Protein AF-A0A7C3E7S3-F1 (afdb_monomer)

Nearest PDB structures (foldseek):
  4tl6-assembly1_C-2  TM=6.790E-01  e=2.490E-06  Synechococcus elongatus PCC 7942 = FACHB-805
  4tl9-assembly1_C  TM=6.736E-01  e=7.280E-06  Synechococcus elongatus PCC 7942 = FACHB-805
  4tld-assembly1_E  TM=6.667E-01  e=6.834E-06  Synechococcus elongatus PCC 7942 = FACHB-805
  4tld-assembly1_D  TM=6.183E-01  e=9.370E-06  Synechococcus elongatus PCC 7942 = FACHB-805
  7lsy-assembly1_B  TM=3.720E-01  e=8.570E-01  Homo sapiens

Radius of gyration: 17.37 Å; Cα contacts (8 Å, |Δi|>4): 245; chains: 1; bounding box: 43×41×42 Å

pLDDT: mean 86.24, std 11.24, range [49.44, 98.12]

Secondary structure (DSSP, 8-state):
--S--EEEEE-SS-GGGHHHHHHHHHHHHHHHHT-TTHHHHHHHHHHTEEEEE--TTT--HHHHHHHHHIIIIIT----SEEEEES--GGG--HHHHHHHHHHHHHHT-EEEE-----TTTT-S-SSS--HHHHTTTTT-SEEEEEEE-SSEEEEEEEEETTEES-TT--EEEETTT-SBPP-

Foldseek 3Di:
DPLAAEEEEEQDPPQVCPLVVLLVLLVLVCVVVVDDPSVVVNVSSSVSYHYHYDHPVPDDLVRVLVVVCCCVPVVVSVHQEYEYEADQLLPDDLVSLVSVLVSCVVSVYHYHYDYDADPVQVPDDPQADGPSCPVVVLSDQWDWDFPDDPFWTWIFTQHHRVDGGDPPPTFTAGPPNRHTDDD

Organism: NCBI:txid215591

Structure (mmCIF, N/CA/C/O backbone):
data_AF-A0A7C3E7S3-F1
#
_entry.id   AF-A0A7C3E7S3-F1
#
loop_
_atom_site.group_PDB
_atom_site.id
_atom_site.type_symbol
_atom_site.label_atom_id
_atom_site.label_alt_id
_atom_site.label_comp_id
_atom_site.label_asym_id
_atom_site.label_entity_id
_atom_site.label_seq_id
_atom_site.pdbx_PDB_ins_code
_atom_site.Cartn_x
_atom_site.Cartn_y
_atom_site.Cartn_z
_atom_site.occupancy
_atom_site.B_iso_or_equiv
_atom_site.auth_seq_id
_atom_site.auth_comp_id
_atom_site.auth_asym_id
_atom_site.auth_atom_id
_atom_site.pdbx_PDB_model_num
ATOM 1 N N . MET A 1 1 ? -12.134 -2.584 10.649 1.00 54.28 1 MET A N 1
ATOM 2 C CA . MET A 1 1 ? -13.406 -2.808 11.369 1.00 54.28 1 MET A CA 1
ATOM 3 C C . MET A 1 1 ? -14.057 -4.175 11.100 1.00 54.28 1 MET A C 1
ATOM 5 O O . MET A 1 1 ? -14.914 -4.548 11.876 1.00 54.28 1 MET A O 1
ATOM 9 N N . GLN A 1 2 ? -13.646 -4.967 10.094 1.00 69.19 2 GLN A N 1
ATOM 10 C CA . GLN A 1 2 ? -14.187 -6.323 9.829 1.00 69.19 2 GLN A CA 1
ATOM 11 C C . GLN A 1 2 ? -13.299 -7.470 10.371 1.00 69.19 2 GLN A C 1
ATOM 13 O O . GLN A 1 2 ? -13.182 -8.510 9.736 1.00 69.19 2 GLN A O 1
ATOM 18 N N . GLY A 1 3 ? -12.553 -7.260 11.462 1.00 79.25 3 GLY A N 1
ATOM 19 C CA . GLY A 1 3 ? -11.615 -8.266 12.006 1.00 79.25 3 GLY A CA 1
ATOM 20 C C . GLY A 1 3 ? -10.382 -8.596 11.143 1.00 79.25 3 GLY A C 1
ATOM 21 O O . GLY A 1 3 ? -9.484 -9.278 11.623 1.00 79.25 3 GLY A O 1
ATOM 22 N N . LYS A 1 4 ? -10.304 -8.084 9.906 1.00 89.75 4 LYS A N 1
ATOM 23 C CA . LYS A 1 4 ? -9.177 -8.321 8.994 1.00 89.75 4 LYS A CA 1
ATOM 24 C C . LYS A 1 4 ? -7.838 -7.844 9.564 1.00 89.75 4 LYS A C 1
ATOM 26 O O . LYS A 1 4 ? -7.716 -6.689 10.009 1.00 89.75 4 LYS A O 1
ATOM 31 N N . LYS A 1 5 ? -6.836 -8.713 9.464 1.00 94.12 5 LYS A N 1
ATOM 32 C CA . LYS A 1 5 ? -5.431 -8.485 9.798 1.00 94.12 5 LYS A CA 1
ATOM 33 C C . LYS A 1 5 ? -4.728 -7.799 8.639 1.00 94.12 5 LYS A C 1
ATOM 35 O O . LYS A 1 5 ? -4.747 -8.283 7.512 1.00 94.12 5 LYS A O 1
ATOM 40 N N . VAL A 1 6 ? -4.103 -6.662 8.922 1.00 94.62 6 VAL A N 1
ATOM 41 C CA . VAL A 1 6 ? -3.453 -5.838 7.901 1.00 94.62 6 VAL A CA 1
ATOM 42 C C . VAL A 1 6 ? -2.027 -5.544 8.325 1.00 94.62 6 VAL A C 1
ATOM 44 O O . VAL A 1 6 ? -1.798 -5.091 9.449 1.00 94.62 6 VAL A O 1
ATOM 47 N N . ILE A 1 7 ? -1.084 -5.777 7.418 1.00 95.62 7 ILE A N 1
ATOM 48 C CA . ILE A 1 7 ? 0.278 -5.267 7.569 1.00 95.62 7 ILE A CA 1
ATOM 49 C C . ILE A 1 7 ? 0.348 -3.948 6.807 1.00 95.62 7 ILE A C 1
ATOM 51 O O . ILE A 1 7 ? 0.106 -3.893 5.602 1.00 95.62 7 ILE A O 1
ATOM 55 N N . HIS A 1 8 ? 0.651 -2.878 7.525 1.00 93.94 8 HIS A N 1
ATOM 56 C CA . HIS A 1 8 ? 0.916 -1.571 6.958 1.00 93.94 8 HIS A CA 1
ATOM 57 C C . HIS A 1 8 ? 2.428 -1.448 6.754 1.00 93.94 8 HIS A C 1
ATOM 59 O O . HIS A 1 8 ? 3.200 -1.511 7.706 1.00 93.94 8 HIS A O 1
ATOM 65 N N . VAL A 1 9 ? 2.852 -1.305 5.509 1.00 94.38 9 VAL A N 1
ATOM 66 C CA . VAL A 1 9 ? 4.236 -1.122 5.093 1.00 94.38 9 VAL A CA 1
ATOM 67 C C . VAL A 1 9 ? 4.400 0.335 4.695 1.00 94.38 9 VAL A C 1
ATOM 69 O O . VAL A 1 9 ? 3.893 0.735 3.655 1.00 94.38 9 VAL A O 1
ATOM 72 N N . SER A 1 10 ? 5.086 1.131 5.506 1.00 92.00 10 SER A N 1
ATOM 73 C CA . SER A 1 10 ? 5.351 2.529 5.170 1.00 92.00 10 SER A CA 1
ATOM 74 C C . SER A 1 10 ? 6.729 2.674 4.531 1.00 92.00 10 SER A C 1
ATOM 76 O O . SER A 1 10 ? 7.699 2.058 4.976 1.00 92.00 10 SER A O 1
ATOM 78 N N . PHE A 1 11 ? 6.792 3.498 3.489 1.00 89.25 11 PHE A N 1
ATOM 79 C CA . PHE A 1 11 ? 8.025 4.012 2.892 1.00 89.25 11 PHE A CA 1
ATOM 80 C C . PHE A 1 11 ? 8.291 5.478 3.270 1.00 89.25 11 PHE A C 1
ATOM 82 O O . PHE A 1 11 ? 9.265 6.080 2.815 1.00 89.25 11 PHE A O 1
ATOM 89 N N . SER A 1 12 ? 7.435 6.062 4.114 1.00 77.56 12 SER A N 1
ATOM 90 C CA . SER A 1 12 ? 7.603 7.423 4.617 1.00 77.56 12 SER A CA 1
ATOM 91 C C . SER A 1 12 ? 8.560 7.463 5.813 1.00 77.56 12 SER A C 1
ATOM 93 O O . SER A 1 12 ? 8.648 6.523 6.600 1.00 77.56 12 SER A O 1
ATOM 95 N N . GLN A 1 13 ? 9.247 8.590 6.008 1.00 62.84 13 GLN A N 1
ATOM 96 C CA . GLN A 1 13 ? 10.123 8.778 7.172 1.00 62.84 13 GLN A CA 1
ATOM 97 C C . GLN A 1 13 ? 9.355 9.004 8.491 1.00 62.84 13 GLN A C 1
ATOM 99 O O . GLN A 1 13 ? 9.968 9.018 9.554 1.00 62.84 13 GLN A O 1
ATOM 104 N N . HIS A 1 14 ? 8.028 9.167 8.447 1.00 64.19 14 HIS A N 1
ATOM 105 C CA . HIS A 1 14 ? 7.190 9.535 9.593 1.00 64.19 14 HIS A CA 1
ATOM 106 C C . HIS A 1 14 ? 6.256 8.397 10.016 1.00 64.19 14 HIS A C 1
ATOM 108 O O . HIS A 1 14 ? 5.043 8.561 10.127 1.00 64.19 14 HIS A O 1
ATOM 114 N N . THR A 1 15 ? 6.821 7.220 10.272 1.00 63.22 15 THR A N 1
ATOM 115 C CA . THR A 1 15 ? 6.042 6.023 10.620 1.00 63.22 15 THR A CA 1
ATOM 116 C C . THR A 1 15 ? 5.389 6.070 11.999 1.00 63.22 15 THR A C 1
ATOM 118 O O . THR A 1 15 ? 4.423 5.349 12.242 1.00 63.22 15 THR A O 1
ATOM 121 N N . ASP A 1 16 ? 5.868 6.943 12.887 1.00 64.88 16 ASP A N 1
ATOM 122 C CA . ASP A 1 16 ? 5.407 7.036 14.279 1.00 64.88 16 ASP A CA 1
ATOM 123 C C . ASP A 1 16 ? 3.928 7.446 14.396 1.00 64.88 16 ASP A C 1
ATOM 125 O O . ASP A 1 16 ? 3.274 7.165 15.400 1.00 64.88 16 ASP A O 1
ATOM 129 N N . TYR A 1 17 ? 3.368 8.056 13.348 1.00 73.19 17 TYR A N 1
ATOM 130 C CA . TYR A 1 17 ? 2.004 8.586 13.353 1.00 73.19 17 TYR A CA 1
ATOM 131 C C . TYR A 1 17 ? 0.959 7.643 12.757 1.00 73.19 17 TYR A C 1
ATOM 133 O O . TYR A 1 17 ? -0.229 7.939 12.846 1.00 73.19 17 TYR A O 1
ATOM 141 N N . VAL A 1 18 ? 1.348 6.502 12.179 1.00 76.31 18 VAL A N 1
ATOM 142 C CA . VAL A 1 18 ? 0.392 5.621 11.480 1.00 76.31 18 VAL A CA 1
ATOM 143 C C . VAL A 1 18 ? -0.653 5.053 12.445 1.00 76.31 18 VAL A C 1
ATOM 145 O O . VAL A 1 18 ? -1.842 5.035 12.133 1.00 76.31 18 VAL A O 1
ATOM 148 N N . ILE A 1 19 ? -0.235 4.618 13.640 1.00 79.19 19 ILE A N 1
ATOM 149 C CA . ILE A 1 19 ? -1.166 4.097 14.654 1.00 79.19 19 ILE A CA 1
ATOM 150 C C . ILE A 1 19 ? -2.070 5.216 15.180 1.00 79.19 19 ILE A C 1
ATOM 152 O O . ILE A 1 19 ? -3.280 5.015 15.254 1.00 79.19 19 ILE A O 1
ATOM 156 N N . ALA A 1 20 ? -1.510 6.392 15.477 1.00 81.56 20 ALA A N 1
ATOM 157 C CA . ALA A 1 20 ? -2.291 7.551 15.912 1.00 81.56 20 ALA A CA 1
ATOM 158 C C . ALA A 1 20 ? -3.347 7.935 14.863 1.00 81.56 20 ALA A C 1
ATOM 160 O O . ALA A 1 20 ? -4.516 8.100 15.191 1.00 81.56 20 ALA A O 1
ATOM 161 N N . TRP A 1 21 ? -2.975 7.940 13.581 1.00 79.62 21 TRP A N 1
ATOM 162 C CA . TRP A 1 21 ? -3.901 8.199 12.482 1.00 79.62 21 TRP A CA 1
ATOM 163 C C . TRP A 1 21 ? -5.035 7.164 12.402 1.00 79.62 21 TRP A C 1
ATOM 165 O O . TRP A 1 21 ? -6.196 7.529 12.213 1.00 79.62 21 TRP A O 1
ATOM 175 N N . TYR A 1 22 ? -4.736 5.872 12.599 1.00 81.44 22 TYR A N 1
ATOM 176 C CA . TYR A 1 22 ? -5.769 4.834 12.693 1.00 81.44 22 TYR A CA 1
ATOM 177 C C . TYR A 1 22 ? -6.747 5.089 13.849 1.00 81.44 22 TYR A C 1
ATOM 179 O O . TYR A 1 22 ? -7.950 4.867 13.686 1.00 81.44 22 TYR A O 1
ATOM 187 N N . GLU A 1 23 ? -6.252 5.534 15.005 1.00 84.19 23 GLU A N 1
ATOM 188 C CA . GLU A 1 23 ? -7.092 5.867 16.157 1.00 84.19 23 GLU A CA 1
ATOM 189 C C . GLU A 1 23 ? -7.942 7.122 15.922 1.00 84.19 23 GLU A C 1
ATOM 191 O O . GLU A 1 23 ? -9.124 7.134 16.284 1.00 84.19 23 GLU A O 1
ATOM 196 N N . ASP A 1 24 ? -7.382 8.143 15.276 1.00 83.62 24 ASP A N 1
ATOM 197 C CA . ASP A 1 24 ? -8.072 9.395 14.964 1.00 83.62 24 ASP A CA 1
ATOM 198 C C . ASP A 1 24 ? -9.214 9.166 13.967 1.00 83.62 24 ASP A C 1
ATOM 200 O O . ASP A 1 24 ? -10.366 9.512 14.243 1.00 83.62 24 ASP A O 1
ATOM 204 N N . ILE A 1 25 ? -8.944 8.483 12.848 1.00 81.56 25 ILE A N 1
ATOM 205 C CA . ILE A 1 25 ? -9.979 8.143 11.858 1.00 81.56 25 ILE A CA 1
ATOM 206 C C . ILE A 1 25 ? -11.051 7.241 12.473 1.00 81.56 25 ILE A C 1
ATOM 208 O O . ILE A 1 25 ? -12.245 7.435 12.229 1.00 81.56 25 ILE A O 1
ATOM 212 N N . PHE A 1 26 ? -10.659 6.269 13.305 1.00 84.31 26 PHE A N 1
ATOM 213 C CA . PHE A 1 26 ? -11.622 5.446 14.032 1.00 84.31 26 PHE A CA 1
ATOM 214 C C . PHE A 1 26 ? -12.535 6.306 14.912 1.00 84.31 26 PHE A C 1
ATOM 216 O O . PHE A 1 26 ? -13.749 6.100 14.921 1.00 84.31 26 PHE A O 1
ATOM 223 N N . THR A 1 27 ? -11.962 7.270 15.630 1.00 84.81 27 THR A N 1
ATOM 224 C CA . THR A 1 27 ? -12.698 8.169 16.520 1.00 84.81 27 THR A CA 1
ATOM 225 C C . THR A 1 27 ? -13.732 8.988 15.748 1.00 84.81 27 THR A C 1
ATOM 227 O O . THR A 1 27 ? -14.881 9.085 16.183 1.00 84.81 27 THR A O 1
ATOM 230 N N . GLU A 1 28 ? -13.376 9.509 14.574 1.00 82.75 28 GLU A N 1
ATOM 231 C CA . GLU A 1 28 ? -14.314 10.242 13.717 1.00 82.75 28 GLU A CA 1
ATOM 232 C C . GLU A 1 28 ? -15.433 9.343 13.164 1.00 82.75 28 GLU A C 1
ATOM 234 O O . GLU A 1 28 ? -16.608 9.725 13.189 1.00 82.75 28 GLU A O 1
ATOM 239 N N . ILE A 1 29 ? -15.118 8.107 12.755 1.00 81.00 29 ILE A N 1
ATOM 240 C CA . ILE A 1 29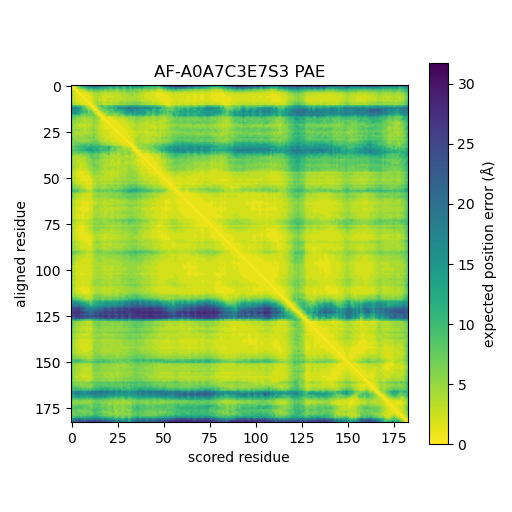 ? -16.137 7.131 12.326 1.00 81.00 29 ILE A CA 1
ATOM 241 C C . ILE A 1 29 ? -17.081 6.786 13.480 1.00 81.00 29 ILE A C 1
ATOM 243 O O . ILE A 1 29 ? -18.299 6.763 13.290 1.00 81.00 29 ILE A O 1
ATOM 247 N N . ALA A 1 30 ? -16.536 6.522 14.669 1.00 84.81 30 ALA A N 1
ATOM 248 C CA . ALA A 1 30 ? -17.314 6.133 15.837 1.00 84.81 30 ALA A CA 1
ATOM 249 C C . ALA A 1 30 ? -18.301 7.233 16.248 1.00 84.81 30 ALA A C 1
ATOM 251 O O . ALA A 1 30 ? -19.466 6.930 16.509 1.00 84.81 30 ALA A O 1
ATOM 252 N N . LYS A 1 31 ? -17.866 8.502 16.211 1.00 83.19 31 LYS A N 1
ATOM 253 C CA . LYS A 1 31 ? -18.734 9.671 16.424 1.00 83.19 31 LYS A CA 1
ATOM 254 C C . LYS A 1 31 ? -19.841 9.751 15.373 1.00 83.19 31 LYS A C 1
ATOM 256 O O . LYS A 1 31 ? -21.009 9.854 15.734 1.00 83.19 31 LYS A O 1
ATOM 261 N N . LYS A 1 32 ? -19.501 9.672 14.078 1.00 79.50 32 LYS A N 1
ATOM 262 C CA . LYS A 1 32 ? -20.482 9.830 12.984 1.00 79.50 32 LYS A CA 1
ATOM 263 C C . LYS A 1 32 ? -21.505 8.690 12.934 1.00 79.50 32 LYS A C 1
ATOM 265 O O . LYS A 1 32 ? -22.645 8.911 12.540 1.00 79.50 32 LYS A O 1
ATOM 270 N N . LYS A 1 33 ? -21.105 7.468 13.296 1.00 77.44 33 LYS A N 1
ATOM 271 C CA . LYS A 1 33 ? -21.953 6.263 13.234 1.00 77.44 33 LYS A CA 1
ATOM 272 C C . LYS A 1 33 ? -22.588 5.871 14.570 1.00 77.44 33 LYS A C 1
ATOM 274 O O . LYS A 1 33 ? -23.296 4.872 14.599 1.00 77.44 33 LYS A O 1
ATOM 279 N N . ASN A 1 34 ? -22.353 6.638 15.638 1.00 78.31 34 ASN A N 1
ATOM 280 C CA . ASN A 1 34 ? -22.834 6.364 16.995 1.00 78.31 34 ASN A CA 1
ATOM 281 C C . ASN A 1 34 ? -22.571 4.910 17.434 1.00 78.31 34 ASN A C 1
ATOM 283 O O . ASN A 1 34 ? -23.477 4.186 17.843 1.00 78.31 34 ASN A O 1
ATOM 287 N N . LEU A 1 35 ? -21.324 4.464 17.256 1.00 78.38 35 LEU A N 1
ATOM 288 C CA . LEU A 1 35 ? -20.928 3.073 17.478 1.00 78.38 35 LEU A CA 1
ATOM 289 C C . LEU A 1 35 ? -21.005 2.701 18.963 1.00 78.38 35 LEU A C 1
ATOM 291 O O . LEU A 1 35 ? -20.301 3.272 19.799 1.00 78.38 35 LEU A O 1
ATOM 295 N N . GLU A 1 36 ? -21.796 1.678 19.274 1.00 74.81 36 GLU A N 1
ATOM 296 C CA . GLU A 1 36 ? -21.746 1.003 20.569 1.00 74.81 36 GLU A CA 1
ATOM 297 C C . GLU A 1 36 ? -20.404 0.263 20.726 1.00 74.81 36 GLU A C 1
ATOM 299 O O . GLU A 1 36 ? -19.792 -0.163 19.745 1.00 74.81 36 GLU A O 1
ATOM 304 N N . HIS A 1 37 ? -19.912 0.127 21.962 1.00 79.12 37 HIS A N 1
ATOM 305 C CA . HIS A 1 37 ? -18.651 -0.569 22.279 1.00 79.12 37 HIS A 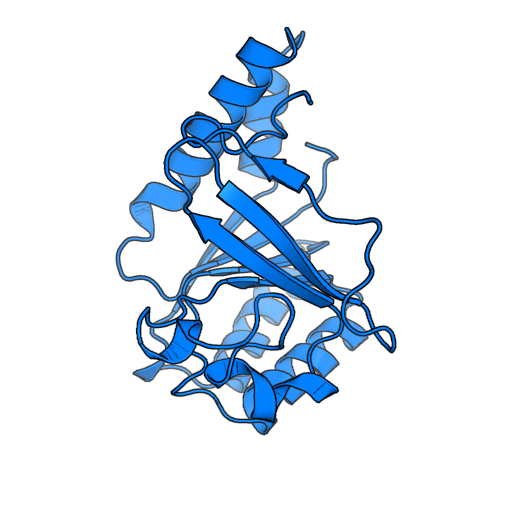CA 1
ATOM 306 C C . HIS A 1 37 ? -17.399 -0.038 21.549 1.00 79.12 37 HIS A C 1
ATOM 308 O O . HIS A 1 37 ? -16.435 -0.771 21.326 1.00 79.12 37 HIS A O 1
ATOM 314 N N . ALA A 1 38 ? -17.367 1.258 21.217 1.00 80.81 38 ALA A N 1
ATOM 315 C CA . ALA A 1 38 ? -16.291 1.871 20.434 1.00 80.81 38 ALA A CA 1
ATOM 316 C C . ALA A 1 38 ? -14.868 1.574 20.958 1.00 80.81 38 ALA A C 1
ATOM 318 O O . ALA A 1 38 ? -13.952 1.385 20.161 1.00 80.81 38 ALA A O 1
ATOM 319 N N . LEU A 1 39 ? -14.665 1.481 22.277 1.00 81.56 39 LEU A N 1
ATOM 320 C CA . LEU A 1 39 ? -13.351 1.173 22.855 1.00 81.56 39 LEU A CA 1
ATOM 321 C C . LEU A 1 39 ? -12.867 -0.249 22.521 1.00 81.56 39 LEU A C 1
ATOM 323 O O . LEU A 1 39 ? -11.692 -0.441 22.213 1.00 81.56 39 LEU A O 1
ATOM 327 N N . GLU A 1 40 ? -13.759 -1.239 22.556 1.00 81.69 40 GLU A N 1
ATOM 328 C CA . GLU A 1 40 ? -13.435 -2.632 22.222 1.00 81.69 40 GLU A CA 1
ATOM 329 C C . GLU A 1 40 ? -13.101 -2.759 20.736 1.00 81.69 40 GLU A C 1
ATOM 331 O O . GLU A 1 40 ? -12.054 -3.300 20.378 1.00 81.69 40 GLU A O 1
ATOM 336 N N . VAL A 1 41 ? -13.918 -2.144 19.876 1.00 81.94 41 VAL A N 1
ATOM 337 C CA . VAL A 1 41 ? -13.674 -2.125 18.427 1.00 81.94 41 VAL A CA 1
ATOM 338 C C . VAL A 1 41 ? -12.358 -1.407 18.099 1.00 81.94 41 VAL A C 1
ATOM 340 O O . VAL A 1 41 ? -11.629 -1.842 17.205 1.00 81.94 41 VAL A O 1
ATOM 343 N N . LYS A 1 42 ? -12.007 -0.343 18.837 1.00 82.81 42 LYS A N 1
ATOM 344 C CA . LYS A 1 42 ? -10.714 0.341 18.693 1.00 82.81 42 LYS A CA 1
ATOM 345 C C . LYS A 1 42 ? -9.549 -0.579 19.059 1.00 82.81 42 LYS A C 1
ATOM 347 O O . LYS A 1 42 ? -8.586 -0.682 18.302 1.00 82.81 42 LYS A O 1
ATOM 352 N N . ASN A 1 43 ? -9.642 -1.281 20.187 1.00 83.81 43 ASN A N 1
ATOM 353 C CA . ASN A 1 43 ? -8.603 -2.215 20.626 1.00 83.81 43 ASN A CA 1
ATOM 354 C C . ASN A 1 43 ? -8.398 -3.351 19.616 1.00 83.81 43 ASN A C 1
ATOM 356 O O . ASN A 1 43 ? -7.261 -3.712 19.311 1.00 83.81 43 ASN A O 1
ATOM 360 N N . ASP A 1 44 ? -9.483 -3.889 19.064 1.00 83.50 44 ASP A N 1
ATOM 361 C CA . ASP A 1 44 ? -9.414 -4.924 18.034 1.00 83.50 44 ASP A CA 1
ATOM 362 C C . ASP A 1 44 ? -8.862 -4.395 16.712 1.00 83.50 44 ASP A C 1
ATOM 364 O O . ASP A 1 44 ? -8.163 -5.118 15.999 1.00 83.50 44 ASP A O 1
ATOM 368 N N . LEU A 1 45 ? -9.124 -3.127 16.383 1.00 84.56 45 LEU A N 1
ATOM 369 C CA . LEU A 1 45 ? -8.496 -2.479 15.242 1.00 84.56 45 LEU A CA 1
ATOM 370 C C . LEU A 1 45 ? -6.977 -2.447 15.416 1.00 84.56 45 LEU A C 1
ATOM 372 O O . LEU A 1 45 ? -6.282 -2.921 14.524 1.00 84.56 45 LEU A O 1
ATOM 376 N N . VAL A 1 46 ? -6.471 -1.974 16.557 1.00 83.94 46 VAL A N 1
ATOM 377 C CA . VAL A 1 46 ? -5.024 -1.872 16.818 1.00 83.94 46 VAL A CA 1
ATOM 378 C C . VAL A 1 46 ? -4.351 -3.250 16.829 1.00 83.94 46 VAL A C 1
ATOM 380 O O . VAL A 1 46 ? -3.330 -3.435 16.173 1.00 83.94 46 VAL A O 1
ATOM 383 N N . LYS A 1 47 ? -4.946 -4.254 17.489 1.00 87.81 47 LYS A N 1
ATOM 384 C CA . LYS A 1 47 ? -4.391 -5.625 17.556 1.00 87.81 47 LYS A CA 1
ATOM 385 C C . LYS A 1 47 ? -4.255 -6.306 16.194 1.00 87.81 47 LYS A C 1
ATOM 387 O O . LYS A 1 47 ? -3.419 -7.189 16.023 1.00 87.81 47 LYS A O 1
ATOM 392 N N . ASN A 1 48 ? -5.088 -5.922 15.232 1.00 91.81 48 ASN A N 1
ATOM 393 C CA . ASN A 1 48 ? -5.077 -6.478 13.883 1.00 91.81 48 ASN A CA 1
ATOM 394 C C . ASN A 1 48 ? -4.214 -5.654 12.914 1.00 91.81 48 ASN A C 1
ATOM 396 O O . ASN A 1 48 ? -4.375 -5.779 11.696 1.00 91.81 48 ASN A O 1
ATOM 400 N N . ARG A 1 49 ? -3.323 -4.793 13.418 1.00 91.00 49 ARG A N 1
ATOM 401 C CA . ARG A 1 49 ? -2.374 -4.019 12.614 1.00 91.00 49 ARG A CA 1
ATOM 402 C C . ARG A 1 49 ? -0.949 -4.358 13.011 1.00 91.00 49 ARG A C 1
ATOM 404 O O . ARG A 1 49 ? -0.606 -4.346 14.187 1.00 91.00 49 ARG A O 1
ATOM 411 N N . VAL A 1 50 ? -0.119 -4.611 12.010 1.00 92.25 50 VAL A N 1
ATOM 412 C CA . VAL A 1 50 ? 1.335 -4.616 12.172 1.00 92.25 50 VAL A CA 1
ATOM 413 C C . VAL A 1 50 ? 1.913 -3.541 11.272 1.00 92.25 50 VAL A C 1
ATOM 415 O O . VAL A 1 50 ? 1.498 -3.420 10.123 1.00 92.25 50 VAL A O 1
ATOM 418 N N . LEU A 1 51 ? 2.846 -2.754 11.801 1.00 90.88 51 LEU A N 1
ATOM 419 C CA . LEU A 1 51 ? 3.553 -1.722 11.056 1.00 90.88 51 LEU A CA 1
ATOM 420 C C . LEU A 1 51 ? 4.962 -2.212 10.723 1.00 90.88 51 LEU A C 1
ATOM 422 O O . LEU A 1 51 ? 5.689 -2.682 11.597 1.00 90.88 51 LEU A O 1
ATOM 426 N N . MET A 1 52 ? 5.345 -2.080 9.460 1.00 92.69 52 MET A N 1
ATOM 427 C CA . MET A 1 52 ? 6.703 -2.292 8.978 1.00 92.69 52 MET A CA 1
ATOM 428 C C . MET A 1 52 ? 7.161 -1.027 8.264 1.00 92.69 52 MET A C 1
ATOM 430 O O . MET A 1 52 ? 6.384 -0.410 7.540 1.00 92.69 52 MET A O 1
ATOM 434 N N . ASN A 1 53 ? 8.419 -0.650 8.456 1.00 91.88 53 ASN A N 1
ATOM 435 C CA . ASN A 1 53 ? 9.009 0.501 7.787 1.00 91.88 53 ASN A CA 1
ATOM 436 C C . ASN A 1 53 ? 10.176 0.049 6.913 1.00 91.88 53 ASN A C 1
ATOM 438 O O . ASN A 1 53 ? 11.020 -0.728 7.366 1.00 91.88 53 ASN A O 1
ATOM 442 N N . PHE A 1 54 ? 10.243 0.561 5.689 1.00 91.44 54 PHE A N 1
ATOM 443 C CA . PHE A 1 54 ? 11.383 0.364 4.807 1.00 91.44 54 PHE A CA 1
ATOM 444 C C . PHE A 1 54 ? 11.780 1.675 4.140 1.00 91.44 54 PHE A C 1
ATOM 446 O O . PHE A 1 54 ? 10.942 2.488 3.775 1.00 91.44 54 PHE A O 1
ATOM 453 N N . ASN A 1 55 ? 13.074 1.845 3.887 1.00 90.19 55 ASN A N 1
ATOM 454 C CA . ASN A 1 55 ? 13.547 2.891 2.990 1.00 90.19 55 ASN A CA 1
ATOM 455 C C . ASN A 1 55 ? 13.601 2.330 1.563 1.00 90.19 55 ASN A C 1
ATOM 457 O O . ASN A 1 55 ? 14.332 1.367 1.320 1.00 90.19 55 ASN A O 1
ATOM 461 N N . GLN A 1 56 ? 12.857 2.929 0.628 1.00 89.56 56 GLN A N 1
ATOM 462 C CA . GLN A 1 56 ? 12.751 2.444 -0.753 1.00 89.56 56 GLN A CA 1
ATOM 463 C C . GLN A 1 56 ? 14.110 2.373 -1.473 1.00 89.56 56 GLN A C 1
ATOM 465 O O . GLN A 1 56 ? 14.282 1.516 -2.342 1.00 89.56 56 GLN A O 1
ATOM 470 N N . ASP A 1 57 ? 15.066 3.217 -1.077 1.00 87.12 57 ASP A N 1
ATOM 471 C CA . ASP A 1 57 ? 16.405 3.337 -1.672 1.00 87.12 57 ASP A CA 1
ATOM 472 C C . ASP A 1 57 ? 17.344 2.221 -1.222 1.00 87.12 57 ASP A C 1
ATOM 474 O O . ASP A 1 57 ? 18.274 1.851 -1.934 1.00 87.12 57 ASP A O 1
ATOM 478 N N . GLY A 1 58 ? 17.110 1.702 -0.018 1.00 88.75 58 GLY A N 1
ATOM 479 C CA . GLY A 1 58 ? 17.984 0.734 0.636 1.00 88.75 58 GLY A CA 1
ATOM 480 C C . GLY A 1 58 ? 17.459 -0.696 0.606 1.00 88.75 58 GLY A C 1
ATOM 481 O O . GLY A 1 58 ? 18.090 -1.565 1.204 1.00 88.75 58 GLY A O 1
ATOM 482 N N . VAL A 1 59 ? 16.308 -0.946 -0.028 1.00 93.06 59 VAL A N 1
ATOM 483 C CA . VAL A 1 59 ? 15.638 -2.248 0.036 1.00 93.06 59 VAL A CA 1
ATOM 484 C C . VAL A 1 59 ? 15.234 -2.778 -1.340 1.00 93.06 59 VAL A C 1
ATOM 486 O O . VAL A 1 59 ? 14.639 -2.075 -2.163 1.00 93.06 59 VAL A O 1
ATOM 489 N N . THR A 1 60 ? 15.498 -4.062 -1.574 1.00 93.25 60 THR A N 1
ATOM 490 C CA . THR A 1 60 ? 15.011 -4.774 -2.764 1.00 93.25 60 THR A CA 1
ATOM 491 C C . THR A 1 60 ? 13.607 -5.340 -2.543 1.00 93.25 60 THR A C 1
ATOM 493 O O . THR A 1 60 ? 13.151 -5.514 -1.409 1.00 93.25 60 THR A O 1
ATOM 496 N N . SER A 1 61 ? 12.896 -5.658 -3.630 1.00 92.38 61 SER A N 1
ATOM 497 C CA . SER A 1 61 ? 11.617 -6.376 -3.543 1.00 92.38 61 SER A CA 1
ATOM 498 C C . SER A 1 61 ? 11.776 -7.744 -2.877 1.00 92.38 61 SER A C 1
ATOM 500 O O . SER A 1 61 ? 10.922 -8.106 -2.071 1.00 92.38 61 SER A O 1
ATOM 502 N N . GLU A 1 62 ? 12.869 -8.483 -3.119 1.00 95.06 62 GLU A N 1
ATOM 503 C CA . GLU A 1 62 ? 13.066 -9.780 -2.455 1.00 95.06 62 GLU A CA 1
ATOM 504 C C . GLU A 1 62 ? 13.229 -9.629 -0.942 1.00 95.06 62 GLU A C 1
ATOM 506 O O . GLU A 1 62 ? 12.709 -10.444 -0.181 1.00 95.06 62 GLU A O 1
ATOM 511 N N . GLN A 1 63 ? 13.930 -8.587 -0.488 1.00 96.69 63 GLN A N 1
ATOM 512 C CA . GLN A 1 63 ? 14.096 -8.316 0.939 1.00 96.69 63 GLN A CA 1
ATOM 513 C C . GLN A 1 63 ? 12.759 -7.969 1.606 1.00 96.69 63 GLN A C 1
ATOM 515 O O . GLN A 1 63 ? 12.474 -8.504 2.679 1.00 96.69 63 GLN A O 1
ATOM 520 N N . ILE A 1 64 ? 11.928 -7.136 0.967 1.00 96.12 64 ILE A N 1
ATOM 521 C CA . ILE A 1 64 ? 10.575 -6.819 1.454 1.00 96.12 64 ILE A CA 1
ATOM 522 C C . ILE A 1 64 ? 9.729 -8.096 1.535 1.00 96.12 64 ILE A C 1
ATOM 524 O O . ILE A 1 64 ? 9.192 -8.410 2.596 1.00 96.12 64 ILE A O 1
ATOM 528 N N . ILE A 1 65 ? 9.654 -8.864 0.441 1.00 97.38 65 ILE A N 1
ATOM 529 C CA . ILE A 1 65 ? 8.854 -10.096 0.360 1.00 97.38 65 ILE A CA 1
ATOM 530 C C . ILE A 1 65 ? 9.315 -11.115 1.402 1.00 97.38 65 ILE A C 1
ATOM 532 O O . ILE A 1 65 ? 8.485 -11.726 2.069 1.00 97.38 65 ILE A O 1
ATOM 536 N N . ARG A 1 66 ? 10.627 -11.288 1.593 1.00 97.75 66 ARG A N 1
ATOM 537 C CA . ARG A 1 66 ? 11.168 -12.197 2.611 1.00 97.75 66 ARG A CA 1
ATOM 538 C C . ARG A 1 66 ? 10.729 -11.793 4.017 1.00 97.75 66 ARG A C 1
ATOM 540 O O . ARG A 1 66 ? 10.301 -12.654 4.778 1.00 97.75 66 ARG A O 1
ATOM 547 N N . SER A 1 67 ? 10.802 -10.507 4.352 1.00 97.25 67 SER A N 1
ATOM 548 C CA . SER A 1 67 ? 10.366 -10.010 5.661 1.00 97.25 67 SER A CA 1
ATOM 549 C C . SER A 1 67 ? 8.855 -10.172 5.864 1.00 97.25 67 SER A C 1
ATOM 551 O O . SER A 1 67 ? 8.423 -10.594 6.935 1.00 97.25 67 SER A O 1
ATOM 553 N N . LEU A 1 68 ? 8.052 -9.904 4.829 1.00 97.62 68 LEU A N 1
ATOM 554 C CA . LEU A 1 68 ? 6.602 -10.118 4.861 1.00 97.62 68 LEU A CA 1
ATOM 555 C C . LEU A 1 68 ? 6.253 -11.599 5.035 1.00 97.62 68 LEU A C 1
ATOM 557 O O . LEU A 1 68 ? 5.412 -11.937 5.861 1.00 97.62 68 LEU A O 1
ATOM 561 N N . ARG A 1 69 ? 6.930 -12.497 4.313 1.00 97.19 69 ARG A N 1
ATOM 562 C CA . ARG A 1 69 ? 6.759 -13.949 4.471 1.00 97.19 69 ARG A CA 1
ATOM 563 C C . ARG A 1 69 ? 7.096 -14.414 5.871 1.00 97.19 69 ARG A C 1
ATOM 565 O O . ARG A 1 69 ? 6.300 -15.145 6.447 1.00 97.19 69 ARG A O 1
ATOM 572 N N . ALA A 1 70 ? 8.224 -13.970 6.418 1.00 97.50 70 ALA A N 1
ATOM 573 C CA . ALA A 1 70 ? 8.616 -14.329 7.774 1.00 97.50 70 ALA A CA 1
ATOM 574 C C . ALA A 1 70 ? 7.544 -13.904 8.787 1.00 97.50 70 ALA A C 1
ATOM 576 O O . ALA A 1 70 ? 7.193 -14.659 9.682 1.00 97.50 70 ALA A O 1
ATOM 577 N N . MET A 1 71 ? 6.944 -12.725 8.616 1.00 96.56 71 MET A N 1
ATOM 578 C CA . MET A 1 71 ? 5.856 -12.272 9.482 1.00 96.56 71 MET A CA 1
ATOM 579 C C . MET A 1 71 ? 4.568 -13.091 9.312 1.00 96.56 71 MET A C 1
ATOM 581 O O . MET A 1 71 ? 3.936 -13.467 10.301 1.00 96.56 71 MET A O 1
ATOM 585 N N . ILE A 1 72 ? 4.172 -13.355 8.065 1.00 96.62 72 ILE A N 1
ATOM 586 C CA . ILE A 1 72 ? 2.886 -13.989 7.757 1.00 96.62 72 ILE A CA 1
ATOM 587 C C . ILE A 1 72 ? 2.909 -15.488 8.056 1.00 96.62 72 ILE A C 1
ATOM 589 O O . ILE A 1 72 ? 1.985 -16.012 8.679 1.00 96.62 72 ILE A O 1
ATOM 593 N N . ILE A 1 73 ? 3.960 -16.167 7.602 1.00 95.06 73 ILE A N 1
ATOM 594 C CA . ILE A 1 73 ? 4.103 -17.619 7.663 1.00 95.06 73 ILE A CA 1
ATOM 595 C C . ILE A 1 73 ? 4.738 -18.007 8.996 1.00 95.06 73 ILE A C 1
ATOM 597 O O . ILE A 1 73 ? 4.085 -18.658 9.810 1.00 95.06 73 ILE A O 1
ATOM 601 N N . ASP A 1 74 ? 5.969 -17.559 9.252 1.00 94.44 74 ASP A N 1
ATOM 602 C CA . ASP A 1 74 ? 6.736 -18.011 10.421 1.00 94.44 74 ASP A CA 1
ATOM 603 C C . ASP A 1 74 ? 6.204 -17.383 11.718 1.00 94.44 74 ASP A C 1
ATOM 605 O O . ASP A 1 74 ? 6.054 -18.053 12.737 1.00 94.44 74 ASP A O 1
ATOM 609 N N . GLY A 1 75 ? 5.853 -16.096 11.669 1.00 93.75 75 GLY A N 1
ATOM 610 C CA . GLY A 1 75 ? 5.239 -15.358 12.773 1.00 93.75 75 GLY A CA 1
ATOM 611 C C . GLY A 1 75 ? 3.753 -15.665 12.975 1.00 93.75 75 GLY A C 1
ATOM 612 O O . GLY A 1 75 ? 3.160 -15.205 13.951 1.00 93.75 75 GLY A O 1
ATOM 613 N N . GLY A 1 76 ? 3.126 -16.417 12.064 1.00 95.06 76 GLY A N 1
ATOM 614 C CA . GLY A 1 76 ? 1.714 -16.796 12.143 1.00 95.06 76 GLY A CA 1
ATOM 615 C C . GLY A 1 76 ? 0.729 -15.624 12.037 1.00 95.06 76 GLY A C 1
ATOM 616 O O . GLY A 1 76 ? -0.463 -15.783 12.344 1.00 95.06 76 GLY A O 1
ATOM 617 N N . PHE A 1 77 ? 1.180 -14.440 11.606 1.00 95.62 77 PHE A N 1
ATOM 618 C CA . PHE A 1 77 ? 0.299 -13.304 11.362 1.00 95.62 77 PHE A CA 1
ATOM 619 C C . PHE A 1 77 ? -0.410 -13.488 10.019 1.00 95.62 77 PHE A C 1
ATOM 621 O O . PHE A 1 77 ? 0.011 -12.957 9.000 1.00 95.62 77 PHE A O 1
ATOM 628 N N . LYS A 1 78 ? -1.500 -14.261 10.023 1.00 93.94 78 LYS A N 1
ATOM 629 C CA . LYS A 1 78 ? -2.356 -14.521 8.852 1.00 93.94 78 LYS A CA 1
ATOM 630 C C . LYS A 1 78 ? -2.972 -13.224 8.308 1.00 93.94 78 LYS A C 1
ATOM 632 O O . LYS A 1 78 ? -4.104 -12.902 8.651 1.00 93.94 78 LYS A O 1
ATOM 637 N N . ALA A 1 79 ? -2.196 -12.450 7.558 1.00 96.19 79 ALA A N 1
ATOM 638 C CA . ALA A 1 79 ? -2.622 -11.187 6.986 1.00 96.19 79 ALA A CA 1
ATOM 639 C C . ALA A 1 79 ? -3.671 -11.441 5.902 1.00 96.19 79 ALA A C 1
ATOM 641 O O . ALA A 1 79 ? -3.532 -12.366 5.110 1.00 96.19 79 ALA A O 1
ATOM 642 N N . ASP A 1 80 ? -4.694 -10.596 5.871 1.00 96.12 80 ASP A N 1
ATOM 643 C CA . ASP A 1 80 ? -5.687 -10.560 4.799 1.00 96.12 80 ASP A CA 1
ATOM 644 C C . ASP A 1 80 ? -5.292 -9.534 3.729 1.00 96.12 80 ASP A C 1
ATOM 646 O O . ASP A 1 80 ? -5.627 -9.679 2.554 1.00 96.12 80 ASP A O 1
ATOM 650 N N . ALA A 1 81 ? -4.592 -8.472 4.142 1.00 96.12 81 ALA A N 1
ATOM 651 C CA . ALA A 1 81 ? -4.192 -7.397 3.251 1.00 96.12 81 ALA A CA 1
ATOM 652 C C . ALA A 1 81 ? -2.864 -6.743 3.645 1.00 96.12 81 ALA A C 1
ATOM 654 O O . ALA A 1 81 ? -2.467 -6.727 4.817 1.00 96.12 81 ALA A O 1
ATOM 655 N N . LEU A 1 82 ? -2.225 -6.140 2.649 1.00 96.88 82 LEU A N 1
ATOM 656 C CA . LEU A 1 82 ? -1.090 -5.243 2.790 1.00 96.88 82 LEU A CA 1
ATOM 657 C C . LEU A 1 82 ? -1.499 -3.840 2.348 1.00 96.88 82 LEU A C 1
ATOM 659 O O . LEU A 1 82 ? -2.095 -3.666 1.287 1.00 96.88 82 LEU A O 1
ATOM 663 N N . ILE A 1 83 ? -1.145 -2.841 3.148 1.00 95.25 83 ILE A N 1
ATOM 664 C CA . ILE A 1 83 ? -1.199 -1.435 2.742 1.00 95.25 83 ILE A CA 1
ATOM 665 C C . ILE A 1 83 ? 0.240 -0.981 2.585 1.00 95.25 83 ILE A C 1
ATOM 667 O O . ILE A 1 83 ? 0.985 -0.991 3.555 1.00 95.25 83 ILE A O 1
ATOM 671 N N . ILE A 1 84 ? 0.630 -0.626 1.373 1.00 95.00 84 ILE A N 1
ATOM 672 C CA . ILE A 1 84 ? 1.950 -0.122 1.035 1.00 95.00 84 ILE A CA 1
ATOM 673 C C . ILE A 1 84 ? 1.831 1.384 0.847 1.00 95.00 84 ILE A C 1
ATOM 675 O O . ILE A 1 84 ? 1.325 1.858 -0.168 1.00 95.00 84 ILE A O 1
ATOM 679 N N . ASP A 1 85 ? 2.262 2.123 1.858 1.00 91.06 85 ASP A N 1
ATOM 680 C CA . ASP A 1 85 ? 2.044 3.554 1.977 1.00 91.06 85 ASP A CA 1
ATOM 681 C C . ASP A 1 85 ? 3.288 4.368 1.611 1.00 91.06 85 ASP A C 1
ATOM 683 O O . ASP A 1 85 ? 4.397 4.074 2.067 1.00 91.06 85 ASP A O 1
ATOM 687 N N . GLY A 1 86 ? 3.098 5.407 0.799 1.00 88.81 86 GLY A N 1
ATOM 688 C CA . GLY A 1 86 ? 4.157 6.330 0.394 1.00 88.81 86 GLY A CA 1
ATOM 689 C C . GLY A 1 86 ? 5.142 5.741 -0.616 1.00 88.81 86 GLY A C 1
ATOM 690 O O . GLY A 1 86 ? 6.300 6.150 -0.637 1.00 88.81 86 GLY A O 1
ATOM 691 N N . TYR A 1 87 ? 4.713 4.776 -1.433 1.00 92.25 87 TYR A N 1
ATOM 692 C CA . TYR A 1 87 ? 5.577 4.165 -2.442 1.00 92.25 87 TYR A CA 1
ATOM 693 C C . TYR A 1 87 ? 5.778 5.101 -3.636 1.00 92.25 87 TYR A C 1
ATOM 695 O O . TYR A 1 87 ? 4.819 5.616 -4.214 1.00 92.25 87 TYR A O 1
ATOM 703 N N . ASP A 1 88 ? 7.030 5.298 -4.037 1.00 91.81 88 ASP A N 1
ATOM 704 C CA . ASP A 1 88 ? 7.374 6.157 -5.164 1.00 91.81 88 ASP A CA 1
ATOM 705 C C . ASP A 1 88 ? 7.442 5.346 -6.466 1.00 91.81 88 ASP A C 1
ATOM 707 O O . ASP A 1 88 ? 8.446 4.690 -6.765 1.00 91.81 88 ASP A O 1
ATOM 711 N N . PHE A 1 89 ? 6.368 5.402 -7.259 1.00 92.38 89 PHE A N 1
ATOM 712 C CA . PHE A 1 89 ? 6.293 4.728 -8.559 1.00 92.38 89 PHE A CA 1
ATOM 713 C C . PHE A 1 89 ? 7.219 5.330 -9.623 1.00 92.38 89 PHE A C 1
ATOM 715 O O . PHE A 1 89 ? 7.589 4.617 -10.556 1.00 92.38 89 PHE A O 1
ATOM 722 N N . SER A 1 90 ? 7.666 6.585 -9.472 1.00 88.81 90 SER A N 1
ATOM 723 C CA . SER A 1 90 ? 8.635 7.185 -10.405 1.00 88.81 90 SER A CA 1
ATOM 724 C C . SER A 1 90 ? 10.007 6.504 -10.334 1.00 88.81 90 SER A C 1
ATOM 726 O O . SER A 1 90 ? 10.808 6.588 -11.263 1.00 88.81 90 SER A O 1
ATOM 728 N N . ARG A 1 91 ? 10.257 5.778 -9.237 1.00 88.06 91 ARG A N 1
ATOM 729 C CA . ARG A 1 91 ? 11.487 5.026 -8.953 1.00 88.06 91 ARG A CA 1
ATOM 730 C C . ARG A 1 91 ? 11.252 3.517 -8.871 1.00 88.06 91 ARG A C 1
ATOM 732 O O . ARG A 1 91 ? 12.125 2.772 -8.414 1.00 88.06 91 ARG A O 1
ATOM 739 N N . ALA A 1 92 ? 10.059 3.059 -9.236 1.00 92.12 92 ALA A N 1
ATOM 740 C CA . ALA A 1 92 ? 9.738 1.644 -9.291 1.00 92.12 92 ALA A CA 1
ATOM 741 C C . ALA A 1 92 ? 10.281 1.008 -10.580 1.00 92.12 92 ALA A C 1
ATOM 743 O O . ALA A 1 92 ? 10.774 1.680 -11.481 1.00 92.12 92 ALA A O 1
ATOM 744 N N . THR A 1 93 ? 10.206 -0.317 -10.647 1.00 94.25 93 THR A N 1
ATOM 745 C CA . THR A 1 93 ? 10.418 -1.061 -11.891 1.00 94.25 93 THR A CA 1
ATOM 746 C C . THR A 1 93 ? 9.284 -2.062 -12.055 1.00 94.25 93 THR A C 1
ATOM 748 O O . THR A 1 93 ? 8.657 -2.466 -11.065 1.00 94.25 93 THR A O 1
ATOM 751 N N . LYS A 1 94 ? 9.002 -2.474 -13.296 1.00 95.69 94 LYS A N 1
ATOM 752 C CA . LYS A 1 94 ? 7.941 -3.451 -13.583 1.00 95.69 94 LYS A CA 1
ATOM 753 C C . LYS A 1 94 ? 8.164 -4.751 -12.825 1.00 95.69 94 LYS A C 1
ATOM 755 O O . LYS A 1 94 ? 7.219 -5.324 -12.296 1.00 95.69 94 LYS A O 1
ATOM 760 N N . GLU A 1 95 ? 9.417 -5.172 -12.709 1.00 95.94 95 GLU A N 1
ATOM 761 C CA . GLU A 1 95 ? 9.824 -6.390 -12.015 1.00 95.94 95 GLU A CA 1
ATOM 762 C C . GLU A 1 95 ? 9.465 -6.326 -10.527 1.00 95.94 95 GLU A C 1
ATOM 764 O O . GLU A 1 95 ? 8.960 -7.305 -9.980 1.00 95.94 95 GLU A O 1
ATOM 769 N N . ARG A 1 96 ? 9.653 -5.170 -9.868 1.00 94.75 96 ARG A N 1
ATOM 770 C CA . ARG A 1 96 ? 9.281 -4.997 -8.451 1.00 94.75 96 ARG A CA 1
ATOM 771 C C . ARG A 1 96 ? 7.773 -5.118 -8.248 1.00 94.75 96 ARG A C 1
ATOM 773 O O . ARG A 1 96 ? 7.341 -5.832 -7.345 1.00 94.75 96 ARG A O 1
ATOM 780 N N . VAL A 1 97 ? 6.982 -4.443 -9.083 1.00 96.62 97 VAL A N 1
ATOM 781 C CA . VAL A 1 97 ? 5.512 -4.471 -8.993 1.00 96.62 97 VAL A CA 1
ATOM 782 C C . VAL A 1 97 ? 4.979 -5.868 -9.334 1.00 96.62 97 VAL A C 1
ATOM 784 O O . VAL A 1 97 ? 4.122 -6.392 -8.624 1.00 96.62 97 VAL A O 1
ATOM 787 N N . ALA A 1 98 ? 5.534 -6.518 -10.360 1.00 97.69 98 ALA A N 1
ATOM 788 C CA . ALA A 1 98 ? 5.168 -7.876 -10.751 1.00 97.69 98 ALA A CA 1
ATOM 789 C C . ALA A 1 98 ? 5.493 -8.897 -9.652 1.00 97.69 98 ALA A C 1
ATOM 791 O O . ALA A 1 98 ? 4.646 -9.725 -9.326 1.00 97.69 98 ALA A O 1
ATOM 792 N N . ALA A 1 99 ? 6.670 -8.805 -9.022 1.00 97.69 99 ALA A N 1
ATOM 793 C CA . ALA A 1 99 ? 7.043 -9.680 -7.910 1.00 97.69 99 ALA A CA 1
ATOM 794 C C . ALA A 1 99 ? 6.064 -9.562 -6.731 1.00 97.69 99 ALA A C 1
ATOM 796 O O . ALA A 1 99 ? 5.670 -10.570 -6.146 1.00 97.69 99 ALA A O 1
ATOM 797 N N . MET A 1 100 ? 5.625 -8.341 -6.409 1.00 97.56 100 MET A N 1
ATOM 798 C CA . MET A 1 100 ? 4.618 -8.114 -5.371 1.00 97.56 100 MET A CA 1
ATOM 799 C C . MET A 1 100 ? 3.235 -8.638 -5.775 1.00 97.56 100 MET A C 1
ATOM 801 O O . MET A 1 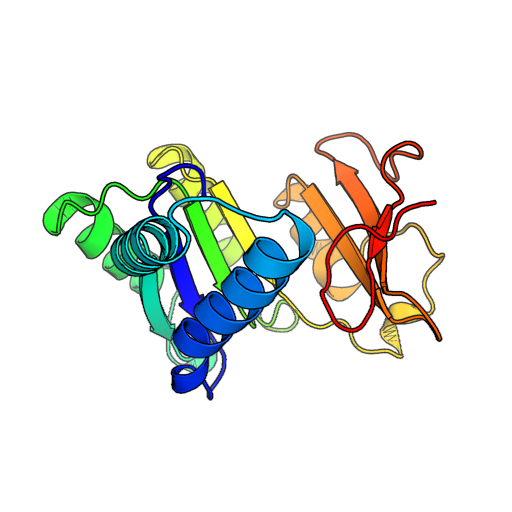100 ? 2.536 -9.195 -4.931 1.00 97.56 100 MET A O 1
ATOM 805 N N . LYS A 1 101 ? 2.851 -8.531 -7.054 1.00 97.44 101 LYS A N 1
ATOM 806 C CA . LYS A 1 101 ? 1.602 -9.117 -7.567 1.00 97.44 101 LYS A CA 1
ATOM 807 C C . LYS A 1 101 ? 1.602 -10.643 -7.477 1.00 97.44 101 LYS A C 1
ATOM 809 O O . LYS A 1 101 ? 0.611 -11.225 -7.045 1.00 97.44 101 LYS A O 1
ATOM 814 N N . GLU A 1 102 ? 2.698 -11.297 -7.851 1.00 98.12 102 GLU A N 1
ATOM 815 C CA . GLU A 1 102 ? 2.824 -12.753 -7.718 1.00 98.12 102 GLU A CA 1
ATOM 816 C C . GLU A 1 102 ? 2.822 -13.185 -6.250 1.00 98.12 102 GLU A C 1
ATOM 818 O O . GLU A 1 102 ? 2.114 -14.122 -5.885 1.00 98.12 102 GLU A O 1
ATOM 823 N N . PHE A 1 103 ? 3.509 -12.439 -5.383 1.00 97.69 103 PHE A N 1
ATOM 824 C CA . PHE A 1 103 ? 3.448 -12.654 -3.941 1.00 97.69 103 PHE A CA 1
ATOM 825 C C . PHE A 1 103 ? 2.017 -12.541 -3.386 1.00 97.69 103 PHE A C 1
ATOM 827 O O . PHE A 1 103 ? 1.596 -13.381 -2.588 1.00 97.69 103 PHE A O 1
ATOM 834 N N . ALA A 1 104 ? 1.251 -11.543 -3.840 1.00 96.75 104 ALA A N 1
ATOM 835 C CA . ALA A 1 104 ? -0.149 -11.369 -3.464 1.00 96.75 104 ALA A CA 1
ATOM 836 C C . ALA A 1 104 ? -1.000 -12.578 -3.861 1.00 96.75 104 ALA A C 1
ATOM 838 O O . ALA A 1 104 ? -1.770 -13.088 -3.051 1.00 96.75 104 ALA A O 1
ATOM 839 N N . LYS A 1 105 ? -0.837 -13.065 -5.098 1.00 97.38 105 LYS A N 1
ATOM 840 C CA . LYS A 1 105 ? -1.562 -14.239 -5.600 1.00 97.38 105 LYS A CA 1
ATOM 841 C C . LYS A 1 105 ? -1.237 -15.490 -4.798 1.00 97.38 105 LYS A C 1
ATOM 843 O O . LYS A 1 105 ? -2.154 -16.222 -4.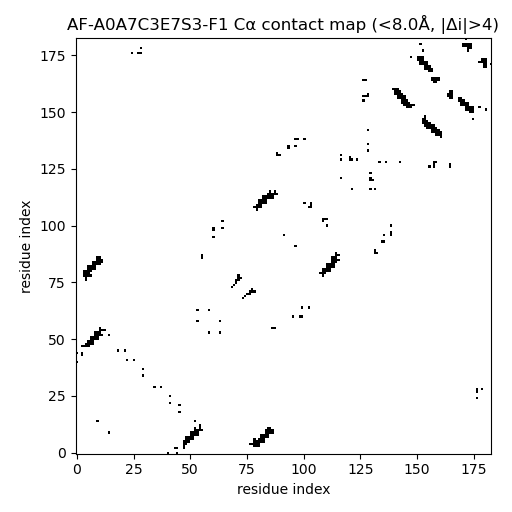440 1.00 97.38 105 LYS A O 1
ATOM 848 N N . GLU A 1 106 ? 0.044 -15.722 -4.522 1.00 97.00 106 GLU A N 1
ATOM 849 C CA . GLU A 1 106 ? 0.505 -16.912 -3.810 1.00 97.00 106 GLU A CA 1
ATOM 850 C C . GLU A 1 106 ? -0.074 -17.001 -2.396 1.00 97.00 106 GLU A C 1
ATOM 852 O O . GLU A 1 106 ? -0.511 -18.070 -1.977 1.00 97.00 106 GLU A O 1
ATOM 857 N N . LEU A 1 107 ? -0.096 -15.883 -1.666 1.00 95.94 107 LEU A N 1
ATOM 858 C CA . LEU A 1 107 ? -0.610 -15.844 -0.295 1.00 95.94 107 LEU A CA 1
ATOM 859 C C . LEU A 1 107 ? -2.082 -15.423 -0.198 1.00 95.94 107 LEU A C 1
ATOM 861 O O . LEU A 1 107 ? -2.589 -15.259 0.909 1.00 95.94 107 LEU A O 1
ATOM 865 N N . HIS A 1 108 ? -2.766 -15.260 -1.332 1.00 95.75 108 HIS A N 1
ATOM 866 C CA . HIS A 1 108 ? -4.145 -14.769 -1.410 1.00 95.75 108 HIS A CA 1
ATOM 867 C C . HIS A 1 108 ? -4.365 -13.435 -0.670 1.00 95.75 108 HIS A C 1
ATOM 869 O O . HIS A 1 108 ? -5.378 -13.243 0.002 1.00 95.75 108 HIS A O 1
ATOM 875 N N . LEU A 1 109 ? -3.408 -12.514 -0.801 1.00 95.81 109 LEU A N 1
ATOM 876 C CA . LEU A 1 109 ? -3.427 -11.196 -0.172 1.00 95.81 109 LEU A CA 1
ATOM 877 C C . LEU A 1 109 ? -4.040 -10.141 -1.088 1.00 95.81 109 LEU A C 1
ATOM 879 O O . LEU A 1 109 ? -3.797 -10.109 -2.294 1.00 95.81 109 LEU A O 1
ATOM 883 N N . GLU A 1 110 ? -4.745 -9.198 -0.477 1.00 96.31 110 GLU A N 1
ATOM 884 C CA . GLU A 1 110 ? -5.102 -7.930 -1.105 1.00 96.31 110 GLU A CA 1
ATOM 885 C C . GLU A 1 110 ? -3.976 -6.911 -0.863 1.00 96.31 110 GLU A C 1
ATOM 887 O O . GLU A 1 110 ? -3.608 -6.668 0.284 1.00 96.31 110 GLU A O 1
ATOM 892 N N . ILE A 1 111 ? -3.398 -6.318 -1.911 1.00 97.38 111 ILE A N 1
ATOM 893 C CA . ILE A 1 111 ? -2.337 -5.306 -1.767 1.00 97.38 111 ILE A CA 1
ATOM 894 C C . ILE A 1 111 ? -2.832 -3.961 -2.288 1.00 97.38 111 ILE A C 1
ATOM 896 O O . ILE A 1 111 ? -3.185 -3.837 -3.459 1.00 97.38 111 ILE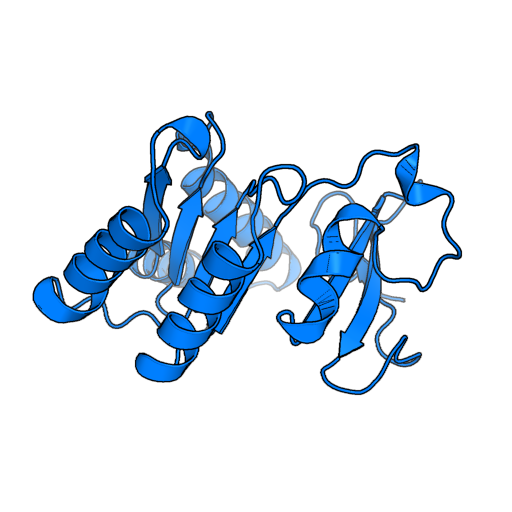 A O 1
ATOM 900 N N . TRP A 1 112 ? -2.783 -2.948 -1.427 1.00 97.25 112 TRP A N 1
ATOM 901 C CA . TRP A 1 112 ? -3.069 -1.559 -1.769 1.00 97.25 112 TRP A CA 1
ATOM 902 C C . TRP A 1 112 ? -1.791 -0.744 -1.751 1.00 97.25 112 TRP A C 1
ATOM 904 O O . TRP A 1 112 ? -1.075 -0.766 -0.757 1.00 97.25 112 TRP A O 1
ATOM 914 N N . TYR A 1 113 ? -1.533 0.006 -2.816 1.00 96.19 113 TYR A N 1
ATOM 915 C CA . TYR A 1 113 ? -0.470 1.005 -2.845 1.00 96.19 113 TYR A CA 1
ATOM 916 C C . TYR A 1 113 ? -1.066 2.404 -2.702 1.00 96.19 113 TYR A C 1
ATOM 918 O O . TYR A 1 113 ? -2.072 2.709 -3.344 1.00 96.19 113 TYR A O 1
ATOM 926 N N . SER A 1 114 ? -0.421 3.261 -1.914 1.00 92.56 114 SER A N 1
ATOM 927 C CA . SER A 1 114 ? -0.609 4.709 -1.974 1.00 92.56 114 SER A CA 1
ATOM 928 C C . SER A 1 114 ? 0.621 5.351 -2.621 1.00 92.56 114 SER A C 1
ATOM 930 O O . SER A 1 114 ? 1.762 4.933 -2.396 1.00 92.56 114 SER A O 1
ATOM 932 N N . CYS A 1 115 ? 0.388 6.366 -3.448 1.00 90.00 115 CYS A N 1
ATOM 933 C CA . CYS A 1 115 ? 1.439 7.190 -4.027 1.00 90.00 115 CYS A CA 1
ATOM 934 C C . CYS A 1 115 ? 0.918 8.601 -4.296 1.00 90.00 115 CYS A C 1
ATOM 936 O O . CYS A 1 115 ? -0.265 8.792 -4.584 1.00 90.00 115 CYS A O 1
ATOM 938 N N . ASN A 1 116 ? 1.816 9.581 -4.248 1.00 86.00 116 ASN A N 1
ATOM 939 C CA . ASN A 1 116 ? 1.494 10.953 -4.616 1.00 86.00 116 ASN A CA 1
ATOM 940 C C . ASN A 1 116 ? 1.666 11.150 -6.124 1.00 86.00 116 ASN A C 1
ATOM 942 O O . ASN A 1 116 ? 2.588 10.608 -6.730 1.00 86.00 116 ASN A O 1
ATOM 946 N N . ILE A 1 117 ? 0.785 11.951 -6.716 1.00 81.88 117 ILE A N 1
ATOM 947 C CA . ILE A 1 117 ? 0.871 12.372 -8.115 1.00 81.88 117 ILE A CA 1
ATOM 948 C C . ILE A 1 117 ? 1.289 13.840 -8.107 1.00 81.88 117 ILE A C 1
ATOM 950 O O . ILE A 1 117 ? 0.704 14.640 -7.372 1.00 81.88 117 ILE A O 1
ATOM 954 N N . ASN A 1 118 ? 2.295 14.211 -8.902 1.00 73.44 118 ASN A N 1
ATOM 955 C CA . ASN A 1 118 ? 2.688 15.612 -8.994 1.00 73.44 118 ASN A CA 1
ATOM 956 C C . ASN A 1 118 ? 1.559 16.430 -9.648 1.00 73.44 118 ASN A C 1
ATOM 958 O O . ASN A 1 118 ? 1.009 15.997 -10.661 1.00 73.44 118 ASN A O 1
ATOM 962 N N . PRO A 1 119 ? 1.242 17.636 -9.145 1.00 64.81 119 PRO A N 1
ATOM 963 C CA . PRO A 1 119 ? 0.200 18.487 -9.728 1.00 64.81 119 PRO A CA 1
ATOM 964 C C . PRO A 1 119 ? 0.448 18.901 -11.190 1.00 64.81 119 PRO A C 1
ATOM 966 O O . PRO A 1 119 ? -0.480 19.257 -11.907 1.00 64.81 119 PRO A O 1
ATOM 969 N N . GLU A 1 120 ? 1.694 18.871 -11.662 1.00 60.75 120 GLU A N 1
ATOM 970 C CA . GLU A 1 120 ? 1.995 19.142 -13.076 1.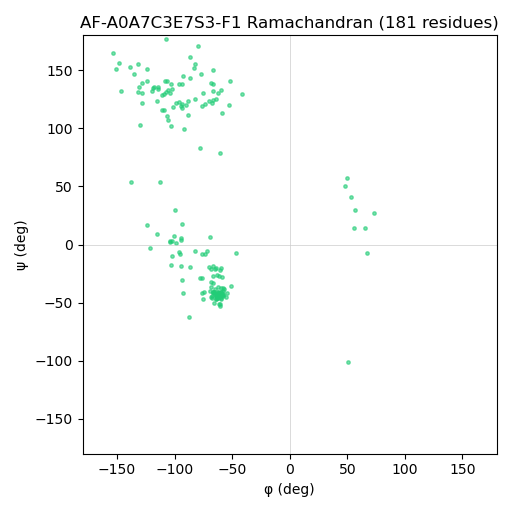00 60.75 120 GLU A CA 1
ATOM 971 C C . GLU A 1 120 ? 1.646 17.946 -13.978 1.00 60.75 120 GLU A C 1
ATOM 973 O O . GLU A 1 120 ? 1.230 18.145 -15.120 1.00 60.75 120 GLU A O 1
ATOM 978 N N . ASP A 1 121 ? 1.708 16.727 -13.430 1.00 55.53 121 ASP A N 1
ATOM 979 C CA . ASP A 1 121 ? 1.286 15.480 -14.079 1.00 55.53 121 ASP A CA 1
ATOM 980 C C . ASP A 1 121 ? -0.234 15.264 -13.966 1.00 55.53 121 ASP A C 1
ATOM 982 O O . ASP A 1 121 ? -0.761 14.311 -14.530 1.00 55.53 121 ASP A O 1
ATOM 986 N N . SER A 1 122 ? -0.963 16.120 -13.233 1.00 51.75 122 SER A N 1
ATOM 987 C CA . SER A 1 122 ? -2.418 16.020 -13.035 1.00 51.75 122 SER A CA 1
ATOM 988 C C . SER A 1 122 ? -3.241 16.851 -14.026 1.00 51.75 122 SER A C 1
ATOM 990 O O . SER A 1 122 ? -4.469 16.846 -13.961 1.00 51.75 122 SER A O 1
ATOM 992 N N . LYS A 1 123 ? -2.598 17.503 -15.009 1.00 49.44 123 LYS A N 1
ATOM 993 C CA . LYS A 1 123 ? -3.277 18.174 -16.143 1.00 49.44 123 LYS A CA 1
ATOM 994 C C . LYS A 1 123 ? -3.938 17.200 -17.130 1.00 49.44 123 LYS A C 1
ATOM 996 O O . LYS A 1 123 ? -4.399 17.622 -18.190 1.00 49.44 123 LYS A O 1
ATOM 1001 N N . ILE A 1 124 ? -3.960 15.909 -16.815 1.00 51.88 124 ILE A N 1
ATOM 1002 C CA . ILE A 1 124 ? -4.554 14.877 -17.655 1.00 51.88 124 ILE A CA 1
ATOM 1003 C C . ILE A 1 124 ? -6.078 14.933 -17.501 1.00 51.88 124 ILE A C 1
ATOM 1005 O O . ILE A 1 124 ? -6.610 15.278 -16.445 1.00 51.88 124 ILE A O 1
ATOM 1009 N N . GLU A 1 125 ? -6.787 14.624 -18.585 1.00 55.16 125 GLU A N 1
ATOM 1010 C CA . GLU A 1 125 ? -8.236 14.445 -18.609 1.00 55.16 125 GLU A CA 1
ATOM 1011 C C . GLU A 1 125 ? -8.696 13.667 -17.364 1.00 55.16 125 GLU A C 1
ATOM 1013 O O . GLU A 1 125 ? -8.127 12.620 -17.048 1.00 55.16 125 GLU A O 1
ATOM 1018 N N . LYS A 1 126 ? -9.711 14.203 -16.665 1.00 54.22 126 LYS A N 1
ATOM 1019 C CA . LYS A 1 126 ? -10.224 13.838 -15.319 1.00 54.22 126 LYS A CA 1
ATOM 1020 C C . LYS A 1 126 ? -10.443 12.339 -15.030 1.00 54.22 126 LYS A C 1
ATOM 1022 O O . LYS A 1 126 ? -10.769 11.976 -13.907 1.00 54.22 126 LYS A O 1
ATOM 1027 N N . THR A 1 127 ? -10.314 11.482 -16.030 1.00 59.03 127 THR A N 1
ATOM 1028 C CA . THR A 1 127 ? -10.653 10.061 -16.035 1.00 59.03 127 THR A CA 1
ATOM 1029 C C . THR A 1 127 ? -9.555 9.279 -16.750 1.00 59.03 127 THR A C 1
ATOM 1031 O O . THR A 1 127 ? -9.787 8.616 -17.755 1.00 59.03 127 THR A O 1
ATOM 1034 N N . SER A 1 128 ? -8.305 9.430 -16.344 1.00 76.94 128 SER A N 1
ATOM 1035 C CA . SER A 1 128 ? -7.204 8.729 -17.000 1.00 76.94 128 SER A CA 1
ATOM 1036 C C . SER A 1 128 ? -6.223 8.206 -15.972 1.00 76.94 128 SER A C 1
ATOM 1038 O O . SER A 1 128 ? -6.121 8.713 -14.854 1.00 76.94 128 SER A O 1
ATOM 1040 N N . ILE A 1 129 ? -5.534 7.131 -16.342 1.00 87.69 129 ILE A N 1
ATOM 1041 C CA . ILE A 1 129 ? -4.493 6.552 -15.503 1.00 87.69 129 ILE A CA 1
ATOM 1042 C C . ILE A 1 129 ? -3.370 7.595 -15.371 1.00 87.69 129 ILE A C 1
ATOM 1044 O O . ILE A 1 129 ? -2.852 8.039 -16.404 1.00 87.69 129 ILE A O 1
ATOM 1048 N N . PRO A 1 130 ? -2.975 7.973 -14.138 1.00 87.69 130 PRO A N 1
ATOM 1049 C CA . PRO A 1 130 ? -1.882 8.913 -13.911 1.00 87.69 130 PRO A CA 1
ATOM 1050 C C . PRO A 1 130 ? -0.619 8.489 -14.656 1.00 87.69 130 PRO A C 1
ATOM 1052 O O . PRO A 1 130 ? -0.291 7.302 -14.674 1.00 87.69 130 PRO A O 1
ATOM 1055 N N . GLN A 1 131 ? 0.116 9.442 -15.235 1.00 85.75 131 GLN A N 1
ATOM 1056 C CA . GLN A 1 131 ? 1.284 9.139 -16.071 1.00 85.75 131 GLN A CA 1
ATOM 1057 C C . GLN A 1 131 ? 2.311 8.254 -15.350 1.00 85.75 131 GLN A C 1
ATOM 1059 O O . GLN A 1 131 ? 2.779 7.273 -15.920 1.00 85.75 131 GLN A O 1
ATOM 1064 N N . VAL A 1 132 ? 2.578 8.532 -14.070 1.00 87.94 132 VAL A N 1
ATOM 1065 C CA . VAL A 1 132 ? 3.497 7.751 -13.222 1.00 87.94 132 VAL A CA 1
ATOM 1066 C C . VAL A 1 132 ? 3.087 6.277 -13.058 1.00 87.94 132 VAL A C 1
ATOM 1068 O O . VAL A 1 132 ? 3.916 5.435 -12.727 1.00 87.94 132 VAL A O 1
ATOM 1071 N N . LEU A 1 133 ? 1.815 5.946 -13.306 1.00 92.06 133 LEU A N 1
ATOM 1072 C CA . LEU A 1 133 ? 1.272 4.591 -13.213 1.00 92.06 133 LEU A CA 1
ATOM 1073 C C . LEU A 1 133 ? 1.086 3.911 -14.575 1.00 92.06 133 LEU A C 1
ATOM 1075 O O . LEU A 1 133 ? 0.802 2.715 -14.597 1.00 92.06 133 LEU A O 1
ATOM 1079 N N . GLN A 1 134 ? 1.231 4.627 -15.697 1.00 89.81 134 GLN A N 1
ATOM 1080 C CA . GLN A 1 134 ? 0.937 4.079 -17.029 1.00 89.81 134 GLN A CA 1
ATOM 1081 C C . GLN A 1 134 ? 1.782 2.849 -17.348 1.00 89.81 134 GLN A C 1
ATOM 1083 O O . GLN A 1 134 ? 1.242 1.843 -17.809 1.00 89.81 134 GLN A O 1
ATOM 1088 N N . ASP A 1 135 ? 3.075 2.893 -17.025 1.00 91.81 135 ASP A N 1
ATOM 1089 C CA . ASP A 1 135 ? 3.968 1.761 -17.254 1.00 91.81 135 ASP A CA 1
ATOM 1090 C C . ASP A 1 135 ? 3.565 0.533 -16.438 1.00 91.81 135 ASP A C 1
ATOM 1092 O O . ASP A 1 135 ? 3.825 -0.581 -16.866 1.00 91.81 135 ASP A O 1
ATOM 1096 N N . TYR A 1 136 ? 2.887 0.697 -15.306 1.00 94.81 136 TYR A N 1
ATOM 1097 C CA . TYR A 1 136 ? 2.487 -0.401 -14.421 1.00 94.81 136 TYR A CA 1
ATOM 1098 C C . TYR A 1 136 ? 1.014 -0.779 -14.572 1.00 94.81 136 TYR A C 1
ATOM 1100 O O . TYR A 1 136 ? 0.513 -1.624 -13.828 1.00 94.81 136 TYR A O 1
ATOM 1108 N N . ALA A 1 137 ? 0.295 -0.141 -15.499 1.00 92.88 137 ALA A N 1
ATOM 1109 C CA . ALA A 1 137 ? -1.151 -0.237 -15.590 1.00 92.88 137 ALA A CA 1
ATOM 1110 C C . ALA A 1 137 ? -1.625 -1.683 -15.759 1.00 92.88 137 ALA A C 1
ATOM 1112 O O . ALA A 1 137 ? -2.629 -2.047 -15.168 1.00 92.88 137 ALA A O 1
ATOM 1113 N N . ASP A 1 138 ? -0.926 -2.528 -16.511 1.00 94.81 138 ASP A N 1
ATOM 1114 C CA . ASP A 1 138 ? -1.232 -3.953 -16.701 1.00 94.81 138 ASP A CA 1
ATOM 1115 C C . ASP A 1 138 ? -1.070 -4.797 -15.422 1.00 94.81 138 ASP A C 1
ATOM 1117 O O . ASP A 1 138 ? -1.769 -5.797 -15.227 1.00 94.81 138 ASP A O 1
ATOM 1121 N N . LEU A 1 139 ? -0.201 -4.366 -14.510 1.00 96.56 139 LEU A N 1
ATOM 1122 C CA . LEU A 1 139 ? 0.038 -5.013 -13.222 1.00 96.56 139 LEU A CA 1
ATOM 1123 C C . LEU A 1 139 ? -0.936 -4.544 -12.134 1.00 96.56 139 LEU A C 1
ATOM 1125 O O . LEU A 1 139 ? -1.153 -5.266 -11.163 1.00 96.56 139 LEU A O 1
ATOM 1129 N N . LEU A 1 140 ? -1.584 -3.395 -12.297 1.00 96.31 140 LEU A N 1
ATOM 1130 C CA . LEU A 1 140 ? -2.543 -2.867 -11.326 1.00 96.31 140 LEU A CA 1
ATOM 1131 C C . LEU A 1 140 ? -3.965 -3.298 -11.680 1.00 96.31 140 LEU A C 1
ATOM 1133 O O . LEU A 1 140 ? -4.464 -2.992 -12.762 1.00 96.31 140 LEU A O 1
ATOM 1137 N N . ASP A 1 141 ? -4.635 -4.010 -10.775 1.00 96.38 141 ASP A N 1
ATOM 1138 C CA . ASP A 1 141 ? -6.007 -4.461 -11.025 1.00 96.38 141 ASP A CA 1
ATOM 1139 C C . ASP A 1 141 ? -7.005 -3.312 -10.870 1.00 96.38 141 ASP A C 1
ATOM 1141 O O . ASP A 1 141 ? -7.885 -3.164 -11.706 1.00 96.38 141 ASP A O 1
ATOM 1145 N N . ILE A 1 142 ? -6.850 -2.463 -9.857 1.00 95.12 142 ILE A N 1
ATOM 1146 C CA . ILE A 1 142 ? -7.727 -1.314 -9.606 1.00 95.12 142 ILE A CA 1
ATOM 1147 C C . ILE A 1 142 ? -6.858 -0.067 -9.455 1.00 95.12 142 ILE A C 1
ATOM 1149 O O . ILE A 1 142 ? -5.804 -0.122 -8.823 1.00 95.12 142 ILE A O 1
ATOM 1153 N N . ILE A 1 143 ? -7.296 1.055 -10.030 1.00 93.88 143 ILE A N 1
ATOM 1154 C CA . ILE A 1 143 ? -6.654 2.362 -9.851 1.00 93.88 143 ILE A CA 1
ATOM 1155 C C . ILE A 1 143 ? -7.721 3.366 -9.428 1.00 93.88 143 ILE A C 1
ATOM 1157 O O . ILE A 1 143 ? -8.702 3.597 -10.140 1.00 93.88 143 ILE A O 1
ATOM 1161 N N . VAL A 1 144 ? -7.494 3.963 -8.261 1.00 92.12 144 VAL A N 1
ATOM 1162 C CA . VAL A 1 144 ? -8.329 5.006 -7.666 1.00 92.12 144 VAL A CA 1
ATOM 1163 C C . VAL A 1 144 ? -7.523 6.294 -7.614 1.00 92.12 144 VAL A C 1
ATOM 1165 O O . VAL A 1 144 ? -6.363 6.284 -7.209 1.00 92.12 144 VAL A O 1
ATOM 1168 N N . VAL A 1 145 ? -8.149 7.400 -7.997 1.00 89.88 145 VAL A N 1
ATOM 1169 C CA . VAL A 1 145 ? -7.588 8.743 -7.883 1.00 89.88 145 VAL A CA 1
ATOM 1170 C C . VAL A 1 145 ? -8.376 9.511 -6.829 1.00 89.88 145 VAL A C 1
ATOM 1172 O O . VAL A 1 145 ? -9.607 9.552 -6.866 1.00 89.88 145 VAL A O 1
ATOM 1175 N N . LEU A 1 146 ? -7.646 10.106 -5.886 1.00 88.69 146 LEU A N 1
ATOM 1176 C CA . LEU A 1 146 ? -8.174 11.027 -4.887 1.00 88.69 146 LEU A CA 1
ATOM 1177 C C . LEU A 1 146 ? -7.718 12.436 -5.254 1.00 88.69 146 LEU A C 1
ATOM 1179 O O . LEU A 1 146 ? -6.532 12.745 -5.165 1.00 88.69 146 LEU A O 1
ATOM 1183 N N . GLU A 1 147 ? -8.649 13.285 -5.676 1.00 86.69 147 GLU A N 1
ATOM 1184 C CA . GLU A 1 147 ? -8.343 14.659 -6.066 1.00 86.69 147 GLU A CA 1
ATOM 1185 C C . GLU A 1 147 ? -8.932 15.642 -5.044 1.00 86.69 147 GLU A C 1
ATOM 1187 O O . GLU A 1 147 ? -10.159 15.722 -4.908 1.00 86.69 147 GLU A O 1
ATOM 1192 N N . PRO A 1 148 ? -8.103 16.411 -4.318 1.00 86.94 148 PRO A N 1
ATOM 1193 C CA . PRO A 1 148 ? -8.612 17.427 -3.412 1.00 86.94 148 PRO A CA 1
ATOM 1194 C C . PRO A 1 148 ? -9.301 18.539 -4.213 1.00 86.94 148 PRO A C 1
ATOM 1196 O O . PRO A 1 148 ? -8.716 19.149 -5.109 1.00 86.94 148 PRO A O 1
ATOM 1199 N N . LYS A 1 149 ? -10.561 18.813 -3.882 1.00 87.38 149 LYS A N 1
ATOM 1200 C CA . LYS A 1 149 ? -11.325 19.975 -4.343 1.00 87.38 149 LYS A CA 1
ATOM 1201 C C . LYS A 1 149 ? -11.486 20.957 -3.187 1.00 87.38 149 LYS A C 1
ATOM 1203 O O . LYS A 1 149 ? -11.056 20.695 -2.069 1.00 87.38 149 LYS A O 1
ATOM 1208 N N . GLN A 1 150 ? -12.113 22.097 -3.469 1.00 86.62 150 GLN A N 1
ATOM 1209 C CA . GLN A 1 150 ? -12.297 23.161 -2.484 1.00 86.62 150 GLN A CA 1
ATOM 1210 C C . GLN A 1 150 ? -13.004 22.672 -1.206 1.00 86.62 150 GLN A C 1
ATOM 1212 O O . GLN A 1 150 ? -12.528 22.959 -0.113 1.00 86.62 150 GLN A O 1
ATOM 1217 N N . ASP A 1 151 ? -14.084 21.893 -1.349 1.00 89.19 151 ASP A N 1
ATOM 1218 C CA . ASP A 1 151 ? -14.947 21.503 -0.219 1.00 89.19 151 ASP A CA 1
ATOM 1219 C C . ASP A 1 151 ? -15.059 19.980 -0.009 1.00 89.19 151 ASP A C 1
ATOM 1221 O O . ASP A 1 151 ? -15.721 19.521 0.919 1.00 89.19 151 ASP A O 1
ATOM 1225 N N . TYR A 1 152 ? -14.443 19.174 -0.875 1.00 90.06 152 TYR A N 1
ATOM 1226 C CA . TYR A 1 152 ? -14.497 17.709 -0.825 1.00 90.06 152 TYR A CA 1
ATOM 1227 C C . TYR A 1 152 ? -13.251 17.100 -1.474 1.00 90.06 152 TYR A C 1
ATOM 1229 O O . TYR A 1 152 ? -12.537 17.771 -2.213 1.00 90.06 152 TYR A O 1
ATOM 1237 N N . VAL A 1 153 ? -13.001 15.816 -1.243 1.00 89.44 153 VAL A N 1
ATOM 1238 C CA . VAL A 1 153 ? -12.064 15.024 -2.048 1.00 89.44 153 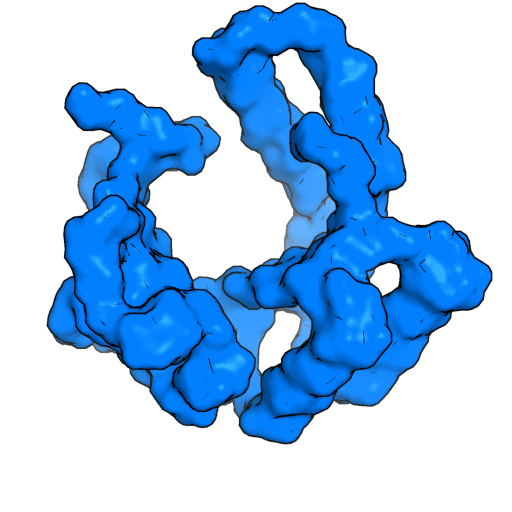VAL A CA 1
ATOM 1239 C C . VAL A 1 153 ? -12.876 14.228 -3.061 1.00 89.44 153 VAL A C 1
ATOM 1241 O O . VAL A 1 153 ? -13.778 13.476 -2.689 1.00 89.44 153 VAL A O 1
ATOM 1244 N N . GLN A 1 154 ? -12.592 14.417 -4.346 1.00 89.25 154 GLN A N 1
ATOM 1245 C CA . GLN A 1 154 ? -13.166 13.604 -5.411 1.00 89.25 154 GLN A CA 1
ATOM 1246 C C . GLN A 1 154 ? -12.491 12.232 -5.386 1.00 89.25 154 GLN A C 1
ATOM 1248 O O . GLN A 1 154 ? -11.275 12.142 -5.536 1.00 89.25 154 GLN A O 1
ATOM 1253 N N . PHE A 1 155 ? -13.277 11.178 -5.203 1.00 89.94 155 PHE A N 1
ATOM 1254 C CA . PHE A 1 155 ? -12.855 9.790 -5.343 1.00 89.94 155 PHE A CA 1
ATOM 1255 C C . PHE A 1 155 ? -13.344 9.291 -6.699 1.00 89.94 155 PHE A C 1
ATOM 1257 O O . PHE A 1 155 ? -14.553 9.257 -6.940 1.00 89.94 155 PHE A O 1
ATOM 1264 N N . SER A 1 156 ? -12.418 8.899 -7.568 1.00 87.75 156 SER A N 1
ATOM 1265 C CA . SER A 1 156 ? -12.743 8.381 -8.897 1.00 87.75 156 SER A CA 1
ATOM 1266 C C . SER A 1 156 ? -11.983 7.096 -9.179 1.00 87.75 156 SER A C 1
ATOM 1268 O O . SER A 1 156 ? -10.769 7.009 -8.996 1.00 87.75 156 SER A O 1
ATOM 1270 N N . VAL A 1 157 ? -12.707 6.084 -9.650 1.00 90.75 157 VAL A N 1
ATOM 1271 C CA . VAL A 1 157 ? -12.112 4.835 -10.128 1.00 90.75 157 VAL A CA 1
ATOM 1272 C C . VAL A 1 157 ? -11.787 5.016 -11.605 1.00 90.75 157 VAL A C 1
ATOM 1274 O O . VAL A 1 157 ? -12.687 5.117 -12.434 1.00 90.75 157 VAL A O 1
ATOM 1277 N N . VAL A 1 158 ? -10.499 5.060 -11.945 1.00 90.12 158 VAL A N 1
ATOM 1278 C CA . VAL A 1 158 ? -10.042 5.224 -13.340 1.00 90.12 158 VAL A CA 1
ATOM 1279 C C . VAL A 1 158 ? -9.765 3.879 -14.014 1.00 90.12 158 VAL A C 1
ATOM 1281 O O . VAL A 1 158 ? -9.759 3.777 -15.241 1.00 90.12 158 VAL A O 1
ATOM 1284 N N . LYS A 1 159 ? -9.597 2.816 -13.218 1.00 92.38 159 LYS A N 1
ATOM 1285 C CA . LYS A 1 159 ? -9.478 1.436 -13.695 1.00 92.38 159 LYS A CA 1
ATOM 1286 C C . LYS A 1 159 ? -10.088 0.452 -12.696 1.00 92.38 159 LYS A C 1
ATOM 1288 O O . LYS A 1 159 ? -9.743 0.496 -11.519 1.00 92.38 159 LYS A O 1
ATOM 1293 N N . ASP A 1 160 ? -10.910 -0.473 -13.187 1.00 93.25 160 ASP A N 1
ATOM 1294 C CA . ASP A 1 160 ? -11.316 -1.708 -12.503 1.00 93.25 160 ASP A CA 1
ATOM 1295 C C . ASP A 1 160 ? -11.121 -2.897 -13.448 1.00 93.25 160 ASP A C 1
ATOM 1297 O O . ASP A 1 160 ? -11.893 -3.135 -14.378 1.00 93.25 160 ASP A O 1
ATOM 1301 N N . ARG A 1 161 ? -10.045 -3.643 -13.214 1.00 91.81 161 ARG A N 1
ATOM 1302 C CA . ARG A 1 161 ? -9.574 -4.786 -13.997 1.00 91.81 161 ARG A CA 1
ATOM 1303 C C . ARG A 1 161 ? -9.479 -4.448 -15.481 1.00 91.81 161 ARG A C 1
ATOM 1305 O O . ARG A 1 161 ? -8.512 -3.833 -15.917 1.00 91.81 161 ARG A O 1
ATOM 1312 N N . THR A 1 162 ? -10.459 -4.867 -16.270 1.00 89.88 162 THR A N 1
ATOM 1313 C CA . THR A 1 162 ? -10.504 -4.643 -17.719 1.00 89.88 162 THR A CA 1
ATOM 1314 C C . THR A 1 162 ? -11.321 -3.412 -18.106 1.00 89.88 162 THR A C 1
ATOM 1316 O O . THR A 1 162 ? -11.331 -3.040 -19.274 1.00 89.88 162 THR A O 1
ATOM 1319 N N . VAL A 1 163 ? -12.025 -2.790 -17.157 1.00 89.75 163 VAL A N 1
ATOM 1320 C CA . VAL A 1 163 ? -12.880 -1.622 -17.375 1.00 89.75 163 VAL A CA 1
ATOM 1321 C C . VAL A 1 163 ? -12.101 -0.354 -17.042 1.00 89.75 163 VAL A C 1
ATOM 1323 O O . VAL A 1 163 ? -11.611 -0.185 -15.926 1.00 89.75 163 VAL A O 1
ATOM 1326 N N . LEU A 1 164 ? -12.001 0.554 -18.010 1.00 87.94 164 LEU A N 1
ATOM 1327 C CA . LEU A 1 164 ? -11.469 1.899 -17.799 1.00 87.94 164 LEU A CA 1
ATOM 1328 C C . LEU A 1 164 ? -12.619 2.861 -17.509 1.00 87.94 164 LEU A C 1
ATOM 1330 O O . LEU A 1 164 ? -13.656 2.798 -18.167 1.00 87.94 164 LEU A O 1
ATOM 1334 N N . ASN A 1 165 ? -12.411 3.752 -16.542 1.00 83.81 165 ASN A N 1
ATOM 1335 C CA . ASN A 1 165 ? -13.344 4.818 -16.158 1.00 83.81 165 ASN A CA 1
ATOM 1336 C C . ASN A 1 165 ? -14.796 4.361 -15.917 1.00 83.81 165 ASN A C 1
ATOM 1338 O O . ASN A 1 165 ? -15.718 4.866 -16.566 1.00 83.81 165 ASN A O 1
ATOM 1342 N N . PRO A 1 166 ? -15.039 3.402 -15.005 1.00 82.25 166 PRO A N 1
ATOM 1343 C CA . PRO A 1 166 ? -16.396 3.035 -14.616 1.00 82.25 166 PRO A CA 1
ATOM 1344 C C . PRO A 1 166 ? -17.155 4.244 -14.037 1.00 82.25 166 PRO A C 1
ATOM 1346 O O . PRO A 1 166 ? -16.865 4.726 -12.948 1.00 82.25 166 PRO A O 1
ATOM 1349 N N . THR A 1 167 ? -18.185 4.705 -14.747 1.00 70.38 167 THR A N 1
ATOM 1350 C CA . THR A 1 167 ? -18.944 5.936 -14.434 1.00 70.38 167 THR A CA 1
ATOM 1351 C C . THR A 1 167 ? -19.853 5.854 -13.201 1.00 70.38 167 THR A C 1
ATOM 1353 O O . THR A 1 167 ? -20.467 6.844 -12.820 1.00 70.38 167 THR A O 1
ATOM 1356 N N . HIS A 1 168 ? -19.983 4.682 -12.577 1.00 67.19 168 HIS A N 1
ATOM 1357 C CA . HIS A 1 168 ? -20.907 4.429 -11.463 1.00 67.19 168 HIS A CA 1
ATOM 1358 C C . HIS A 1 168 ? -20.231 4.458 -10.081 1.00 67.19 168 HIS A C 1
ATOM 1360 O O . HIS A 1 168 ? -20.866 4.104 -9.090 1.00 67.19 168 HIS A O 1
ATOM 1366 N N . LEU A 1 169 ? -18.954 4.852 -10.005 1.00 69.62 169 LEU A N 1
ATOM 1367 C CA . LEU A 1 169 ? -18.136 4.781 -8.784 1.00 69.62 169 LEU A CA 1
ATOM 1368 C C . LEU A 1 169 ? -17.531 6.130 -8.365 1.00 69.62 169 LEU A C 1
ATOM 1370 O O . LEU A 1 169 ? -16.605 6.160 -7.555 1.00 69.62 169 LEU A O 1
ATOM 1374 N N . ASP A 1 170 ? -18.056 7.241 -8.887 1.00 76.25 170 ASP A N 1
ATOM 1375 C CA . ASP A 1 170 ? -17.648 8.575 -8.450 1.00 76.25 170 ASP A CA 1
ATOM 1376 C C . ASP A 1 170 ? -18.277 8.912 -7.095 1.00 76.25 170 ASP A C 1
ATOM 1378 O O . ASP A 1 170 ? -19.500 8.976 -6.943 1.00 76.25 170 ASP A O 1
ATOM 1382 N N . LEU A 1 171 ? -17.422 9.144 -6.101 1.00 85.62 171 LEU A N 1
ATOM 1383 C CA . LEU A 1 171 ? -17.815 9.469 -4.734 1.00 85.62 171 LEU A CA 1
ATOM 1384 C C . LEU A 1 171 ? -17.173 10.788 -4.307 1.00 85.62 171 LEU A C 1
ATOM 1386 O O . LEU A 1 171 ? -16.083 11.154 -4.746 1.00 85.62 171 LEU A O 1
ATOM 1390 N N . LYS A 1 172 ? -17.842 11.503 -3.405 1.00 89.69 172 LYS A N 1
ATOM 1391 C CA . LYS A 1 172 ? -17.268 12.665 -2.724 1.00 89.69 172 LYS A CA 1
ATOM 1392 C C . LYS A 1 172 ? -16.947 12.275 -1.296 1.00 89.69 172 LYS A C 1
ATOM 1394 O O . LYS A 1 172 ? -17.784 11.677 -0.622 1.00 89.69 172 LYS A O 1
ATOM 1399 N N . LEU A 1 173 ? -15.753 12.614 -0.835 1.00 89.50 173 LEU A N 1
ATOM 1400 C CA . LEU A 1 173 ? -15.348 12.433 0.553 1.00 89.50 173 LEU A CA 1
ATOM 1401 C C . LEU A 1 173 ? -15.271 13.794 1.242 1.00 89.50 173 LEU A C 1
ATOM 1403 O O . LEU A 1 173 ? -14.812 14.774 0.656 1.00 89.50 173 LEU A O 1
ATOM 1407 N N . ASP A 1 174 ? -15.712 13.853 2.489 1.00 88.06 174 ASP A N 1
ATOM 1408 C CA . ASP A 1 174 ? -15.574 15.040 3.328 1.00 88.06 174 ASP A CA 1
ATOM 1409 C C . ASP A 1 174 ? -14.089 15.303 3.641 1.00 88.06 174 ASP A C 1
ATOM 1411 O O . ASP A 1 174 ? -13.365 14.394 4.039 1.00 88.06 174 ASP A O 1
ATOM 1415 N N . ILE A 1 175 ? -13.620 16.543 3.480 1.00 83.06 175 ILE A N 1
ATOM 1416 C CA . ILE A 1 175 ? -12.189 16.886 3.622 1.00 83.06 175 ILE A CA 1
ATOM 1417 C C . ILE A 1 175 ? -11.637 16.700 5.041 1.00 83.06 175 ILE A C 1
ATOM 1419 O O . ILE A 1 175 ? -10.424 16.603 5.208 1.00 83.06 175 ILE A O 1
ATOM 1423 N N . LYS A 1 176 ? -12.497 16.688 6.069 1.00 79.38 176 LYS A N 1
ATOM 1424 C CA . LYS A 1 176 ? -12.070 16.585 7.473 1.00 79.38 176 LYS A CA 1
ATOM 1425 C C . LYS A 1 176 ? -12.045 15.140 7.942 1.00 79.38 176 LYS A C 1
ATOM 1427 O O . LYS A 1 176 ? -11.140 14.737 8.660 1.00 79.38 176 LYS A O 1
ATOM 1432 N N . THR A 1 177 ? -13.060 14.381 7.553 1.00 78.69 177 THR A N 1
ATOM 1433 C CA . THR A 1 177 ? -13.296 13.021 8.044 1.00 78.69 177 THR A CA 1
ATOM 1434 C C . THR A 1 177 ? -12.880 11.950 7.040 1.00 78.69 177 THR A C 1
ATOM 1436 O O . THR A 1 177 ? -12.738 10.792 7.422 1.00 78.69 177 THR A O 1
ATOM 1439 N N . LEU A 1 178 ? -12.715 12.312 5.761 1.00 79.44 178 LEU A N 1
ATOM 1440 C CA . LEU A 1 178 ? -12.504 11.410 4.618 1.00 79.44 178 LEU A CA 1
ATOM 1441 C C . LEU A 1 178 ? -13.596 10.341 4.457 1.00 79.44 178 LEU A C 1
ATOM 1443 O O . LEU A 1 178 ? -13.447 9.383 3.699 1.00 79.44 178 LEU A O 1
ATOM 1447 N N . LEU A 1 179 ? -14.723 10.511 5.147 1.00 81.56 179 LEU A N 1
ATOM 1448 C CA . LEU A 1 179 ? -15.895 9.663 4.998 1.00 81.56 179 LEU A CA 1
ATOM 1449 C C . LEU A 1 179 ? -16.700 10.125 3.791 1.00 81.56 179 LEU A C 1
ATOM 1451 O O . LEU A 1 179 ? -16.656 11.300 3.428 1.00 81.56 179 LEU A O 1
ATOM 1455 N N . ILE A 1 180 ? -17.478 9.209 3.210 1.00 83.00 180 ILE A N 1
ATOM 1456 C CA . ILE A 1 180 ? -18.398 9.538 2.118 1.00 83.00 180 ILE A CA 1
ATOM 1457 C C . ILE A 1 180 ? -19.277 10.714 2.570 1.00 83.00 180 ILE A C 1
ATOM 1459 O O . ILE A 1 180 ? -19.948 10.646 3.613 1.00 83.00 180 ILE A O 1
ATOM 1463 N N . ALA A 1 181 ? -19.184 11.810 1.821 1.00 76.38 181 ALA A N 1
ATOM 1464 C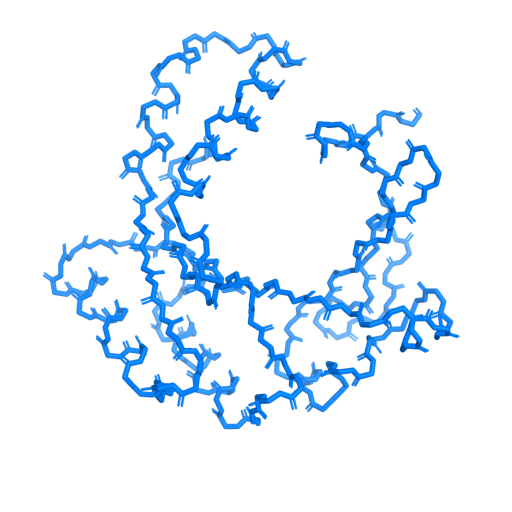 CA . ALA A 1 181 ? -20.059 12.955 1.950 1.00 76.38 181 ALA A CA 1
ATOM 1465 C C . ALA A 1 181 ? -21.432 12.512 1.443 1.00 76.38 181 ALA A C 1
ATOM 1467 O O . ALA A 1 181 ? -21.547 11.982 0.337 1.00 76.38 181 ALA A O 1
ATOM 1468 N N . GLU A 1 182 ? -22.455 12.649 2.283 1.00 60.78 182 GLU A N 1
ATOM 1469 C CA . GLU A 1 182 ? -23.828 12.389 1.855 1.00 60.78 182 GLU A CA 1
ATOM 1470 C C . GLU A 1 182 ? -24.167 13.387 0.741 1.00 60.78 182 GLU A C 1
ATOM 1472 O O . GLU A 1 182 ? -23.853 14.575 0.855 1.00 60.78 182 GLU A O 1
ATOM 1477 N N . VAL A 1 183 ? -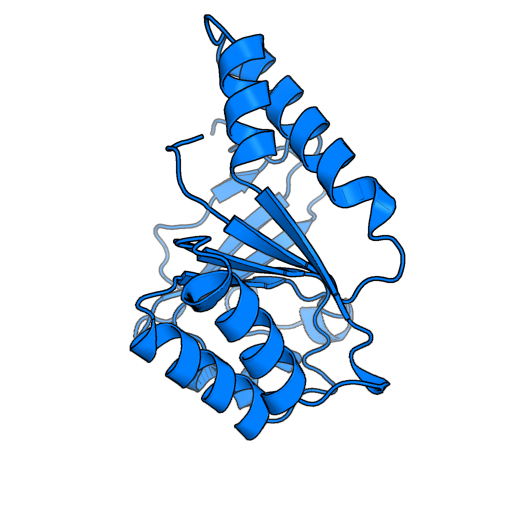24.693 12.862 -0.368 1.00 50.06 183 VAL A N 1
ATOM 1478 C CA . VAL A 1 183 ? -25.099 13.638 -1.548 1.00 50.06 183 VAL A CA 1
ATOM 1479 C C . VAL A 1 183 ? -26.484 14.217 -1.319 1.00 50.06 183 VAL A C 1
ATOM 1481 O O . VAL A 1 183 ? -27.349 13.452 -0.835 1.00 50.06 183 VAL A O 1
#

Sequence (183 aa):
MQGKKVIHVSFSQHTDYVIAWYEDIFTEIAKKKNLEHALEVKNDLVKNRVLMNFNQDGVTSEQIIRSLRAMIIDGGFKADALIIDGYDFSRATKERVAAMKEFAKELHLEIWYSCNINPEDSKIEKTSIPQVLQDYADLLDIIVVLEPKQDYVQFSVVKDRTVLNPTHLDLKLDIKTLLIAEV

Mean predicted aligned error: 6.15 Å

Solvent-accessible surface area (backbone atoms only — not comparable to full-atom values): 10682 Å² total; per-residue (Å²): 131,83,81,64,27,33,39,38,36,32,42,52,95,66,64,85,48,56,65,56,49,54,52,51,52,48,49,51,50,35,64,76,64,68,48,78,65,49,70,61,57,49,52,54,47,56,75,26,50,46,84,46,80,49,54,74,90,82,51,53,60,66,59,52,51,51,54,52,44,44,42,31,63,78,63,61,45,71,49,47,30,37,41,35,35,56,45,62,56,86,77,56,51,68,66,50,56,49,52,51,49,52,51,26,62,76,65,67,36,48,79,44,78,40,63,88,78,58,77,81,66,59,79,55,69,98,65,52,73,50,69,70,44,52,89,44,44,91,75,46,52,65,41,75,47,78,44,84,51,97,81,29,28,42,36,38,40,29,28,51,66,92,43,68,43,55,86,90,53,72,44,46,20,31,75,88,72,66,44,78,46,86,128